Protein AF-A0A6A0AG15-F1 (afdb_monomer_lite)

pLDDT: mean 87.54, std 12.15, range [44.94, 98.06]

Foldseek 3Di:
DVVVVVVVVVVVVVVVVVVVVCVVVVVVVVVVVVVVVVVVVVVVVVVVVVVVVVVVVVVVVVVVVCCCVQFQPVQADPVPRDGDVVSVVVVVVVVVVVVVVVVVVVVVVVVVVVVVVVVVVVVVVVCVVVVVVVVVVVVVVVVVVVVVVVVVVVVVVVVVVVVVVVVVVVVVVVVVVVVVVVVVVVVVVVVVVVVVVVVVVVVVVVVVVVVVVVVVVVVVVVVVVVVVVVVVD

Secondary structure (DSSP, 8-state):
-HHHHHHHHHHHHHHHHHHHHHHHHHHHHHHHHHHHHHHHHHHHHHHHHHHHHHHHHHHHHHHHHHHIIIIIITSB-TTT--B-HHHHHHHHHHHHHHHHHHHHHHHHHHHHHHHHHHHHHHHHHHHHHHHHHHHHHHHHHHHHHHHHHHHHHHHHHHHHHHHHHHHHHHHHHHHHHHHHHHHHHHHHHHHHHHHHHHHHHHHHHHHHHHHHHHHHHHHHHHHHHHHHHHHT-

Structure (mmCIF, N/CA/C/O backbone):
data_AF-A0A6A0AG15-F1
#
_entry.id   AF-A0A6A0AG15-F1
#
loop_
_atom_site.group_PDB
_atom_site.id
_atom_site.type_symbol
_atom_site.label_atom_id
_atom_site.label_alt_id
_atom_site.label_comp_id
_atom_site.label_asym_id
_atom_site.label_entity_id
_atom_site.label_seq_id
_atom_site.pdbx_PDB_ins_code
_atom_site.Cartn_x
_atom_site.Cartn_y
_atom_site.Cartn_z
_atom_site.occupancy
_atom_site.B_iso_or_equiv
_atom_site.auth_seq_id
_atom_site.auth_comp_id
_atom_site.auth_asym_id
_atom_site.auth_atom_id
_atom_site.pdbx_PDB_model_num
ATOM 1 N N . MET A 1 1 ? 22.337 -21.981 -25.473 1.00 52.25 1 MET A N 1
ATOM 2 C CA . MET A 1 1 ? 20.924 -22.054 -25.033 1.00 52.25 1 MET A CA 1
ATOM 3 C C . MET A 1 1 ? 20.724 -22.855 -23.744 1.00 52.25 1 MET A C 1
ATOM 5 O O . MET A 1 1 ? 19.976 -22.384 -22.906 1.00 52.25 1 MET A O 1
ATOM 9 N N . MET A 1 2 ? 21.430 -23.969 -23.501 1.00 49.47 2 MET A N 1
ATOM 10 C CA . MET A 1 2 ? 21.208 -24.801 -22.296 1.00 49.47 2 MET A CA 1
ATOM 11 C C . MET A 1 2 ? 21.599 -24.180 -20.934 1.00 49.47 2 MET A C 1
ATOM 13 O O . MET A 1 2 ? 21.061 -24.584 -19.908 1.00 49.47 2 MET A O 1
ATOM 17 N N . ARG A 1 3 ? 22.501 -23.184 -20.886 1.00 50.06 3 ARG A N 1
ATOM 18 C CA . ARG A 1 3 ? 22.884 -22.521 -19.617 1.00 50.06 3 ARG A CA 1
ATOM 19 C C . ARG A 1 3 ? 21.791 -21.599 -19.056 1.00 50.06 3 ARG A C 1
ATOM 21 O O . ARG A 1 3 ? 21.579 -21.575 -17.853 1.00 50.06 3 ARG A O 1
ATOM 28 N N . SER A 1 4 ? 21.041 -20.924 -19.929 1.00 58.00 4 SER A N 1
ATOM 29 C CA . SER A 1 4 ? 19.966 -20.001 -19.529 1.00 58.00 4 SER A CA 1
ATOM 30 C C . SER A 1 4 ? 18.734 -20.738 -18.986 1.00 58.00 4 SER A C 1
ATOM 32 O O . SER A 1 4 ? 18.106 -20.284 -18.034 1.00 58.00 4 SER A O 1
ATOM 34 N N . THR A 1 5 ? 18.433 -21.926 -19.518 1.00 57.25 5 THR A N 1
ATOM 35 C CA . THR A 1 5 ? 17.363 -22.794 -19.000 1.00 57.25 5 THR A CA 1
ATOM 36 C C . THR A 1 5 ? 17.710 -23.404 -17.638 1.00 57.25 5 THR A C 1
ATOM 38 O O . THR A 1 5 ? 16.821 -23.587 -16.810 1.00 57.25 5 THR A O 1
ATOM 41 N N . ALA A 1 6 ? 18.993 -23.678 -17.372 1.00 59.69 6 ALA A N 1
ATOM 42 C CA . ALA A 1 6 ? 19.455 -24.189 -16.079 1.00 59.69 6 ALA A CA 1
ATOM 43 C C . ALA A 1 6 ? 19.400 -23.118 -14.972 1.00 59.69 6 ALA A C 1
ATOM 45 O O . ALA A 1 6 ? 18.943 -23.404 -13.867 1.00 59.69 6 ALA A O 1
ATOM 46 N N . GLU A 1 7 ? 19.786 -21.874 -15.279 1.00 61.69 7 GLU A N 1
ATOM 47 C CA . GLU A 1 7 ? 19.661 -20.737 -14.352 1.00 61.69 7 GLU A CA 1
ATOM 48 C C . GLU A 1 7 ? 18.194 -20.413 -14.040 1.00 61.69 7 GLU A C 1
ATOM 50 O O . GLU A 1 7 ? 17.834 -20.245 -12.874 1.00 61.69 7 GLU A O 1
ATOM 55 N N . ALA A 1 8 ? 17.318 -20.415 -15.051 1.00 64.56 8 ALA A N 1
ATOM 56 C CA . ALA A 1 8 ? 15.879 -20.239 -14.849 1.00 64.56 8 ALA A CA 1
ATOM 57 C C . ALA A 1 8 ? 15.277 -21.351 -13.965 1.00 64.56 8 ALA A C 1
ATOM 59 O O . ALA A 1 8 ? 14.463 -21.068 -13.082 1.00 64.56 8 ALA A O 1
ATOM 60 N N . GLY A 1 9 ? 15.724 -22.600 -14.146 1.00 67.06 9 GLY A N 1
ATOM 61 C CA . GLY A 1 9 ? 15.343 -23.735 -13.303 1.00 67.06 9 GLY A CA 1
ATOM 62 C C . GLY A 1 9 ? 15.805 -23.586 -11.850 1.00 67.06 9 GLY A C 1
ATOM 63 O O . GLY A 1 9 ? 15.004 -23.766 -10.934 1.00 67.06 9 GLY A O 1
ATOM 64 N N . MET A 1 10 ? 17.059 -23.184 -11.612 1.00 64.12 10 MET A N 1
ATOM 65 C CA . MET A 1 10 ? 17.581 -22.942 -10.258 1.00 64.12 10 MET A CA 1
ATOM 66 C C . MET A 1 10 ? 16.855 -21.796 -9.538 1.00 64.12 10 MET A C 1
ATOM 68 O O . MET A 1 10 ? 16.548 -21.919 -8.351 1.00 64.12 10 MET A O 1
ATOM 72 N N . VAL A 1 11 ? 16.513 -20.712 -10.241 1.00 69.06 11 VAL A N 1
ATOM 73 C CA . VAL A 1 11 ? 15.742 -19.592 -9.668 1.00 69.06 11 VAL A CA 1
ATOM 74 C C . VAL A 1 11 ? 14.309 -20.017 -9.328 1.00 69.06 11 VAL A C 1
ATOM 76 O O . VAL A 1 11 ? 13.789 -19.638 -8.274 1.00 69.06 11 VAL A O 1
ATOM 79 N N . ALA A 1 12 ? 13.671 -20.835 -10.170 1.00 68.88 12 ALA A N 1
ATOM 80 C CA . ALA A 1 12 ? 12.336 -21.371 -9.906 1.00 68.88 12 ALA A CA 1
ATOM 81 C C . ALA A 1 12 ? 12.321 -22.312 -8.688 1.00 68.88 12 ALA A C 1
ATOM 83 O O . ALA A 1 12 ? 11.455 -22.182 -7.820 1.00 68.88 12 ALA A O 1
ATOM 84 N N . VAL A 1 13 ? 13.315 -23.200 -8.572 1.00 71.06 13 VAL A N 1
ATOM 85 C CA . VAL A 1 13 ? 13.476 -24.103 -7.421 1.00 71.06 13 VAL A CA 1
ATOM 86 C C . VAL A 1 13 ? 13.774 -23.316 -6.140 1.00 71.06 13 VAL A C 1
ATOM 88 O O . VAL A 1 13 ? 13.164 -23.585 -5.107 1.00 71.06 13 VAL A O 1
ATOM 91 N N . GLY A 1 14 ? 14.630 -22.291 -6.204 1.00 74.62 14 GLY A N 1
ATOM 92 C CA . GLY A 1 14 ? 14.912 -21.401 -5.072 1.00 74.62 14 GLY A CA 1
ATOM 93 C C . GLY A 1 14 ? 13.679 -20.623 -4.597 1.00 74.62 14 GLY A C 1
ATOM 94 O O . GLY A 1 14 ? 13.417 -20.547 -3.396 1.00 74.62 14 GLY A O 1
ATOM 95 N N . ARG A 1 15 ? 12.859 -20.108 -5.525 1.00 71.75 15 ARG A N 1
ATOM 96 C CA . ARG A 1 15 ? 11.580 -19.448 -5.202 1.00 71.75 15 ARG A CA 1
ATOM 97 C C . ARG A 1 15 ? 10.562 -20.417 -4.598 1.00 71.75 15 ARG A C 1
ATOM 99 O O . ARG A 1 15 ? 9.903 -20.065 -3.621 1.00 71.75 15 ARG A O 1
ATOM 106 N N . ALA A 1 16 ? 10.451 -21.633 -5.133 1.00 71.38 16 ALA A N 1
ATOM 107 C CA . ALA A 1 16 ? 9.566 -22.664 -4.595 1.00 71.38 16 ALA A CA 1
ATOM 108 C C . ALA A 1 16 ? 9.990 -23.096 -3.179 1.00 71.38 16 ALA A C 1
ATOM 110 O O . ALA A 1 16 ? 9.149 -23.164 -2.281 1.00 71.38 16 ALA A O 1
ATOM 111 N N . ALA A 1 17 ? 11.292 -23.297 -2.953 1.00 72.69 17 ALA A N 1
ATOM 112 C CA . ALA A 1 17 ? 11.855 -23.610 -1.642 1.00 72.69 17 ALA A CA 1
ATOM 113 C C . ALA A 1 17 ? 11.637 -22.470 -0.632 1.00 72.69 17 ALA A C 1
ATOM 115 O O . ALA A 1 17 ? 11.241 -22.725 0.503 1.00 72.69 17 ALA A O 1
ATOM 116 N N . TYR A 1 18 ? 11.810 -21.210 -1.044 1.00 69.75 18 TYR A N 1
ATOM 117 C CA . TYR A 1 18 ? 11.527 -20.048 -0.197 1.00 69.75 18 TYR A CA 1
ATOM 118 C C . TYR A 1 18 ? 10.037 -19.950 0.174 1.00 69.75 18 TYR A C 1
ATOM 120 O O . TYR A 1 18 ? 9.702 -19.754 1.342 1.00 69.75 18 TYR A O 1
ATOM 128 N N . CYS A 1 19 ? 9.127 -20.163 -0.781 1.00 67.56 19 CYS A N 1
ATOM 129 C CA . CYS A 1 19 ? 7.684 -20.195 -0.524 1.00 67.56 19 CYS A CA 1
ATOM 130 C C . CYS A 1 19 ? 7.266 -21.341 0.413 1.00 67.56 19 CYS A C 1
ATOM 132 O O . CYS A 1 19 ? 6.435 -21.131 1.297 1.00 67.56 19 CYS A O 1
ATOM 134 N N . LEU A 1 20 ? 7.842 -22.536 0.255 1.00 69.31 20 LEU A N 1
ATOM 135 C CA . LEU A 1 20 ? 7.588 -23.687 1.130 1.00 69.31 20 LEU A CA 1
ATOM 136 C C . LEU A 1 20 ? 8.119 -23.455 2.548 1.00 69.31 20 LEU A C 1
ATOM 138 O O . LEU A 1 20 ? 7.406 -23.726 3.513 1.00 69.31 20 LEU A O 1
ATOM 142 N N . SER A 1 21 ? 9.324 -22.897 2.683 1.00 69.19 21 SER A N 1
ATOM 143 C CA . SER A 1 21 ? 9.905 -22.514 3.975 1.00 69.19 21 SER A CA 1
ATOM 144 C C . SER A 1 21 ? 9.086 -21.424 4.665 1.00 69.19 21 SER A C 1
ATOM 146 O O . SER A 1 21 ? 8.804 -21.527 5.858 1.00 69.19 21 SER A O 1
ATOM 148 N N . ARG A 1 22 ? 8.609 -20.422 3.914 1.00 65.75 22 ARG A N 1
ATOM 149 C CA . ARG A 1 22 ? 7.724 -19.374 4.438 1.00 65.75 22 ARG A CA 1
ATOM 150 C C . ARG A 1 22 ? 6.373 -19.941 4.880 1.00 65.75 22 ARG A C 1
ATOM 152 O O . ARG A 1 22 ? 5.945 -19.624 5.981 1.00 65.75 22 ARG A O 1
ATOM 159 N N . ARG A 1 23 ? 5.743 -20.838 4.107 1.00 62.09 23 ARG A N 1
ATOM 160 C CA . ARG A 1 23 ? 4.505 -21.534 4.524 1.00 62.09 23 ARG A CA 1
ATOM 161 C C . ARG A 1 23 ? 4.715 -22.419 5.756 1.00 62.09 23 ARG A C 1
ATOM 163 O O . ARG A 1 23 ? 3.876 -22.398 6.652 1.00 62.09 23 ARG A O 1
ATOM 170 N N . ARG A 1 24 ? 5.835 -23.151 5.835 1.00 63.91 24 ARG A N 1
ATOM 171 C CA . ARG A 1 24 ? 6.203 -23.948 7.021 1.00 63.91 24 ARG A CA 1
ATOM 172 C C . ARG A 1 24 ? 6.411 -23.089 8.265 1.00 63.91 24 ARG A C 1
ATOM 174 O O . ARG A 1 24 ? 6.063 -23.545 9.343 1.00 63.91 24 ARG A O 1
ATOM 181 N N . ALA A 1 25 ? 6.944 -21.876 8.128 1.00 64.75 25 ALA A N 1
ATOM 182 C CA . ALA A 1 25 ? 7.103 -20.943 9.244 1.00 64.75 25 ALA A CA 1
ATOM 183 C C . ALA A 1 25 ? 5.787 -20.231 9.622 1.00 64.75 25 ALA A C 1
ATOM 185 O O . ALA A 1 25 ? 5.547 -19.948 10.792 1.00 64.75 25 ALA A O 1
ATOM 186 N N . GLN A 1 26 ? 4.908 -19.967 8.652 1.00 69.38 26 GLN A N 1
ATOM 187 C CA . GLN A 1 26 ? 3.688 -19.179 8.852 1.00 69.38 26 GLN A CA 1
ATOM 188 C C . GLN A 1 26 ? 2.605 -19.921 9.654 1.00 69.38 26 GLN A C 1
ATOM 190 O O . GLN A 1 26 ? 1.904 -19.291 10.440 1.00 69.38 26 GLN A O 1
ATOM 195 N N . GLY A 1 27 ? 2.507 -21.250 9.522 1.00 72.56 27 GLY A N 1
ATOM 196 C CA . GLY A 1 27 ? 1.587 -22.075 10.321 1.00 72.56 27 GLY A CA 1
ATOM 197 C C . GLY A 1 27 ? 1.865 -22.012 11.835 1.00 72.56 27 GLY A C 1
ATOM 198 O O . GLY A 1 27 ? 0.985 -21.600 12.589 1.00 72.56 27 GLY A O 1
ATOM 199 N N . PRO A 1 28 ? 3.087 -22.340 12.298 1.00 76.69 28 PRO A N 1
ATOM 200 C CA . PRO A 1 28 ? 3.477 -22.230 13.705 1.00 76.69 28 PRO A CA 1
ATOM 201 C C . PRO A 1 28 ? 3.349 -20.812 14.275 1.00 76.69 28 PRO A C 1
ATOM 203 O O . PRO A 1 28 ? 2.914 -20.658 15.415 1.00 76.69 28 PRO A O 1
ATOM 206 N N . LEU A 1 29 ? 3.672 -19.770 13.493 1.00 71.50 29 LEU A N 1
ATOM 207 C CA . LEU A 1 29 ? 3.460 -18.379 13.917 1.00 71.50 29 LEU A CA 1
ATOM 208 C C . LEU A 1 29 ? 1.974 -18.067 14.142 1.00 71.50 29 LEU A C 1
ATOM 210 O O . LEU A 1 29 ? 1.634 -17.402 15.121 1.00 71.50 29 LEU A O 1
ATOM 214 N N . LEU A 1 30 ? 1.090 -18.554 13.266 1.00 77.12 30 LEU A N 1
ATOM 215 C CA . LEU A 1 30 ? -0.351 -18.349 13.398 1.00 77.12 30 LEU A CA 1
ATOM 216 C C . LEU A 1 30 ? -0.890 -19.033 14.661 1.00 77.12 30 LEU A C 1
ATOM 218 O O . LEU A 1 30 ? -1.587 -18.393 15.445 1.00 77.12 30 LEU A O 1
ATOM 222 N N . VAL A 1 31 ? -0.497 -20.284 14.907 1.00 82.12 31 VAL A N 1
ATOM 223 C CA . VAL A 1 31 ? -0.884 -21.038 16.112 1.00 82.12 31 VAL A CA 1
ATOM 224 C C . VAL A 1 31 ? -0.373 -20.353 17.382 1.00 82.12 31 VAL A C 1
ATOM 226 O O . VAL A 1 31 ? -1.135 -20.155 18.324 1.00 82.12 31 VAL A O 1
ATOM 229 N N . CYS A 1 32 ? 0.887 -19.907 17.390 1.00 78.38 32 CYS A N 1
ATOM 230 C CA . CYS A 1 32 ? 1.463 -19.154 18.505 1.00 78.38 32 CYS A CA 1
ATOM 231 C C . CYS A 1 32 ? 0.696 -17.844 18.768 1.00 78.38 32 CYS A C 1
ATOM 233 O O . CYS A 1 32 ? 0.404 -17.509 19.915 1.00 78.38 32 CYS A O 1
ATOM 235 N N . SER A 1 33 ? 0.289 -17.131 17.712 1.00 79.12 33 SER A N 1
ATOM 236 C CA . SER A 1 33 ? -0.507 -15.905 17.846 1.00 79.12 33 SER A CA 1
ATOM 237 C C . SER A 1 33 ? -1.915 -16.157 18.399 1.00 79.12 33 SER A C 1
ATOM 239 O O . SER A 1 33 ? -2.407 -15.365 19.199 1.00 79.12 33 SER A O 1
ATOM 241 N N . GLN A 1 34 ? -2.555 -17.263 18.011 1.00 84.56 34 GLN A N 1
ATOM 242 C CA . GLN A 1 34 ? -3.880 -17.648 18.502 1.00 84.56 34 GLN A CA 1
ATOM 243 C C . GLN A 1 34 ? -3.824 -18.079 19.969 1.00 84.56 34 GLN A C 1
ATOM 245 O O . GLN A 1 34 ? -4.641 -17.622 20.763 1.00 84.56 34 GLN A O 1
ATOM 250 N N . LEU A 1 35 ? -2.823 -18.883 20.340 1.00 84.69 35 LEU A N 1
ATOM 251 C CA . LEU A 1 35 ? -2.568 -19.275 21.728 1.00 84.69 35 LEU A CA 1
ATOM 252 C C . LEU A 1 35 ? -2.310 -18.061 22.618 1.00 84.69 35 LEU A C 1
ATOM 254 O O . LEU A 1 35 ? -2.844 -17.986 23.719 1.00 84.69 35 LEU A O 1
ATOM 258 N N . LYS A 1 36 ? -1.542 -17.083 22.125 1.00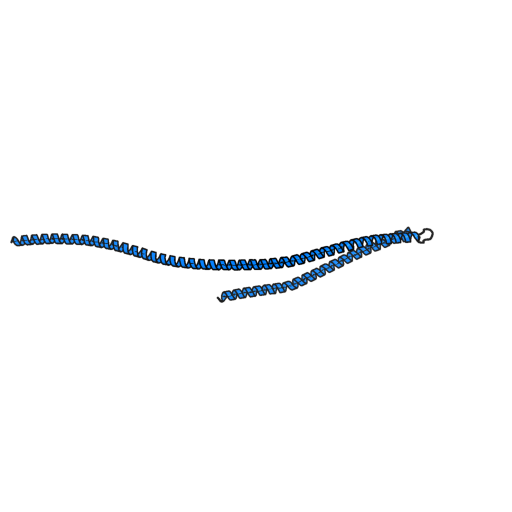 87.38 36 LYS A N 1
ATOM 259 C CA . LYS A 1 36 ? -1.291 -15.842 22.858 1.00 87.38 36 LYS A CA 1
ATOM 260 C C . LYS A 1 36 ? -2.576 -15.043 23.084 1.00 87.38 36 LYS A C 1
ATOM 262 O O . LYS A 1 36 ? -2.834 -14.645 24.208 1.00 87.38 36 LYS A O 1
ATOM 267 N N . LYS A 1 37 ? -3.415 -14.880 22.055 1.00 89.38 37 LYS A N 1
ATOM 268 C CA . LYS A 1 37 ? -4.720 -14.204 22.187 1.00 89.38 37 LYS A CA 1
ATOM 269 C C . LYS A 1 37 ? -5.656 -14.910 23.170 1.00 89.38 37 LYS A C 1
ATOM 271 O O . LYS A 1 37 ? -6.353 -14.235 23.917 1.00 89.38 37 LYS A O 1
ATOM 276 N N . ALA A 1 38 ? -5.685 -16.243 23.153 1.00 91.00 38 ALA A N 1
ATOM 277 C CA . ALA A 1 38 ? -6.476 -17.023 24.100 1.00 91.00 38 ALA A CA 1
ATOM 278 C C . ALA A 1 38 ? -5.964 -16.831 25.536 1.00 91.00 38 ALA A C 1
ATOM 280 O O . ALA A 1 38 ? -6.743 -16.482 26.412 1.00 91.00 38 ALA A O 1
ATOM 281 N N . GLY A 1 39 ? -4.648 -16.941 25.749 1.00 91.94 39 GLY A N 1
ATOM 282 C CA . GLY A 1 39 ? -4.042 -16.709 27.060 1.00 91.94 39 GLY A CA 1
ATOM 283 C C . GLY A 1 39 ? -4.240 -15.281 27.578 1.00 91.94 39 GLY A C 1
ATOM 284 O O . GLY A 1 39 ? -4.550 -15.100 28.749 1.00 91.94 39 GLY A O 1
ATOM 285 N N . ASP A 1 40 ? -4.117 -14.268 26.715 1.00 91.75 40 ASP A N 1
ATOM 286 C CA . ASP A 1 40 ? -4.365 -12.868 27.082 1.00 91.75 40 ASP A CA 1
ATOM 287 C C . ASP A 1 40 ? -5.826 -12.657 27.515 1.00 91.75 40 ASP A C 1
ATOM 289 O O . ASP A 1 40 ? -6.076 -11.952 28.492 1.00 91.75 40 ASP A O 1
ATOM 293 N N . LYS A 1 41 ? -6.781 -13.307 26.833 1.00 93.06 41 LYS A N 1
ATOM 294 C CA . LYS A 1 41 ? -8.200 -13.281 27.206 1.00 93.06 41 LYS A CA 1
ATOM 295 C C . LYS A 1 41 ? -8.440 -13.943 28.562 1.00 93.06 41 LYS A C 1
ATOM 297 O O . LYS A 1 41 ? -9.078 -13.339 29.415 1.00 93.06 41 LYS A O 1
ATOM 302 N N . ASP A 1 42 ? -7.890 -15.134 28.782 1.00 94.12 42 ASP A N 1
ATOM 303 C CA . ASP A 1 42 ? -8.055 -15.853 30.049 1.00 94.12 42 ASP A CA 1
ATOM 304 C C . ASP A 1 42 ? -7.470 -15.053 31.228 1.00 94.12 42 ASP A C 1
ATOM 306 O O . ASP A 1 42 ? -8.055 -14.997 32.309 1.00 94.12 42 ASP A O 1
ATOM 310 N N . ILE A 1 43 ? -6.326 -14.386 31.021 1.00 94.62 43 ILE A N 1
ATOM 311 C CA . ILE A 1 43 ? -5.722 -13.491 32.018 1.00 94.62 43 ILE A CA 1
ATOM 312 C C . ILE A 1 43 ? -6.656 -12.318 32.343 1.00 94.62 43 ILE A C 1
ATOM 314 O O . ILE A 1 43 ? -6.775 -11.945 33.512 1.00 94.62 43 ILE A O 1
ATOM 318 N N . ASP A 1 44 ? -7.284 -11.716 31.335 1.00 94.31 44 ASP A N 1
ATOM 319 C CA . ASP A 1 44 ? -8.198 -10.584 31.511 1.00 94.31 44 ASP A CA 1
ATOM 320 C C . ASP A 1 44 ? -9.495 -10.995 32.228 1.00 94.31 44 ASP A C 1
ATOM 322 O O . ASP A 1 44 ? -9.941 -10.319 33.161 1.00 94.31 44 ASP A O 1
ATOM 326 N N . ASP A 1 45 ? -10.037 -12.164 31.881 1.00 93.62 45 ASP A N 1
ATOM 327 C CA . ASP A 1 45 ? -11.209 -12.750 32.534 1.00 93.62 45 ASP A CA 1
ATOM 328 C C . ASP A 1 45 ? -10.924 -13.022 34.023 1.00 93.62 45 ASP A C 1
ATOM 330 O O . ASP A 1 45 ? -11.707 -12.638 34.896 1.00 93.62 45 ASP A O 1
ATOM 334 N N . ILE A 1 46 ? -9.766 -13.615 34.344 1.00 95.00 46 ILE A N 1
ATOM 335 C CA . ILE A 1 46 ? -9.360 -13.873 35.735 1.00 95.00 46 ILE A CA 1
ATOM 336 C C . ILE A 1 46 ? -9.187 -12.565 36.515 1.00 95.00 46 ILE A C 1
ATOM 338 O O . ILE A 1 46 ? -9.645 -12.477 37.654 1.00 95.00 46 ILE A O 1
ATOM 342 N N . LYS A 1 47 ? -8.560 -11.539 35.927 1.00 95.19 47 LYS A N 1
ATOM 343 C CA . LYS A 1 47 ? -8.406 -10.225 36.578 1.00 95.19 47 LYS A CA 1
ATOM 344 C C . LYS A 1 47 ? -9.757 -9.590 36.885 1.00 95.19 47 LYS A C 1
ATOM 346 O O . LYS A 1 47 ? -9.976 -9.150 38.010 1.00 95.19 47 LYS A O 1
ATOM 351 N N . THR A 1 48 ? -10.669 -9.613 35.918 1.00 95.00 48 THR A N 1
ATOM 352 C CA . THR A 1 48 ? -12.024 -9.077 36.078 1.00 95.00 48 THR A CA 1
ATOM 353 C C . THR A 1 48 ? -12.774 -9.801 37.202 1.00 95.00 48 THR A C 1
ATOM 355 O O . THR A 1 48 ? -13.418 -9.163 38.035 1.00 95.00 48 THR A O 1
ATOM 358 N N . LEU A 1 49 ? -12.645 -11.131 37.283 1.00 95.25 49 LEU A N 1
ATOM 359 C CA . LEU A 1 49 ? -13.229 -11.933 38.362 1.00 95.25 49 LEU A CA 1
ATOM 360 C C . LEU A 1 49 ? -12.621 -11.613 39.732 1.00 95.25 49 LEU A C 1
ATOM 362 O O . LEU A 1 49 ? -13.353 -11.531 40.718 1.00 95.25 49 LEU A O 1
ATOM 366 N N . MET A 1 50 ? -11.301 -11.423 39.815 1.00 94.75 50 MET A N 1
ATOM 367 C CA . MET A 1 50 ? -10.642 -11.029 41.064 1.00 94.75 50 MET A CA 1
ATOM 368 C C . MET A 1 50 ? -11.160 -9.677 41.562 1.00 94.75 50 MET A C 1
ATOM 370 O O . MET A 1 50 ? -11.566 -9.571 42.719 1.00 94.75 50 MET A O 1
ATOM 374 N N . GLU A 1 51 ? -11.223 -8.675 40.683 1.00 94.56 51 GLU A N 1
ATOM 375 C CA . GLU A 1 51 ? -11.761 -7.351 41.013 1.00 94.56 51 GLU A CA 1
ATOM 376 C C . GLU A 1 51 ? -13.226 -7.427 41.472 1.00 94.56 51 GLU A C 1
ATOM 378 O O . GLU A 1 51 ? -13.610 -6.786 42.453 1.00 94.56 51 GLU A O 1
ATOM 383 N N . GLU A 1 52 ? -14.052 -8.246 40.813 1.00 93.69 52 GLU A N 1
ATOM 384 C CA . GLU A 1 52 ? -15.440 -8.470 41.219 1.00 93.69 52 GLU A CA 1
ATOM 385 C C . GLU A 1 52 ? -15.545 -9.082 42.622 1.00 93.69 52 GLU A C 1
ATOM 387 O O . GLU A 1 52 ? -16.348 -8.631 43.448 1.00 93.69 52 GLU A O 1
ATOM 392 N N . VAL A 1 53 ? -14.742 -10.107 42.909 1.00 95.75 53 VAL A N 1
ATOM 393 C CA . VAL A 1 53 ? -14.724 -10.770 44.216 1.00 95.75 53 VAL A CA 1
ATOM 394 C C . VAL A 1 53 ? -14.273 -9.801 45.307 1.00 95.75 53 VAL A C 1
ATOM 396 O O . VAL A 1 53 ? -14.925 -9.726 46.351 1.00 95.75 53 VAL A O 1
ATOM 399 N N . ASP A 1 54 ? -13.229 -9.011 45.061 1.00 95.75 54 ASP A N 1
ATOM 400 C CA . ASP A 1 54 ? -12.745 -8.007 46.010 1.00 95.75 54 ASP A CA 1
ATOM 401 C C . ASP A 1 54 ? -13.809 -6.940 46.304 1.00 95.75 54 ASP A C 1
ATOM 403 O O . ASP A 1 54 ? -14.054 -6.609 47.472 1.00 95.75 54 ASP A O 1
ATOM 407 N N . MET A 1 55 ? -14.519 -6.462 45.274 1.00 93.56 55 MET A N 1
ATOM 408 C CA . MET A 1 55 ? -15.655 -5.551 45.445 1.00 93.56 55 MET A CA 1
ATOM 409 C C . MET A 1 55 ? -16.767 -6.183 46.293 1.00 93.56 55 MET A C 1
ATOM 411 O O . MET A 1 55 ? -17.235 -5.562 47.250 1.00 93.56 55 MET A O 1
ATOM 415 N N . ARG A 1 56 ? -17.154 -7.435 46.015 1.00 94.00 56 ARG A N 1
ATOM 416 C CA . ARG A 1 56 ? -18.188 -8.150 46.790 1.00 94.00 56 ARG A CA 1
ATOM 417 C C . ARG A 1 56 ? -17.787 -8.355 48.249 1.00 94.00 56 ARG A C 1
ATOM 419 O O . ARG A 1 56 ? -18.625 -8.213 49.144 1.00 94.00 56 ARG A O 1
ATOM 426 N N . ILE A 1 57 ? -16.519 -8.671 48.512 1.00 95.44 57 ILE A N 1
ATOM 427 C CA . ILE A 1 57 ? -15.993 -8.806 49.875 1.00 95.44 57 ILE A CA 1
ATOM 428 C C . ILE A 1 57 ? -16.080 -7.461 50.605 1.00 95.44 57 ILE A C 1
ATOM 430 O O . ILE A 1 57 ? -16.528 -7.418 51.754 1.00 95.44 57 ILE A O 1
ATOM 434 N N . ALA A 1 58 ? -15.672 -6.366 49.959 1.00 95.25 58 ALA A N 1
ATOM 435 C CA . ALA A 1 58 ? -15.736 -5.028 50.541 1.00 95.25 58 ALA A CA 1
ATOM 436 C C . ALA A 1 58 ? -17.183 -4.599 50.848 1.00 95.25 58 ALA A C 1
ATOM 438 O O . ALA A 1 58 ? -17.457 -4.131 51.957 1.00 95.25 58 ALA A O 1
ATOM 439 N N . GLU A 1 59 ? -18.116 -4.821 49.918 1.00 91.81 59 GLU A N 1
ATOM 440 C CA . GLU A 1 59 ? -19.545 -4.548 50.114 1.00 91.81 59 GLU A CA 1
ATOM 441 C C . GLU A 1 59 ? -20.128 -5.364 51.273 1.00 91.81 59 GLU A C 1
ATOM 443 O O . GLU A 1 59 ? -20.744 -4.798 52.174 1.00 91.81 59 GLU A O 1
ATOM 448 N N . THR A 1 60 ? -19.856 -6.670 51.320 1.00 93.81 60 THR A N 1
ATOM 449 C CA . THR A 1 60 ? -20.360 -7.558 52.382 1.00 93.81 60 THR A CA 1
ATOM 450 C C . THR A 1 60 ? -19.830 -7.152 53.760 1.00 93.81 60 THR A C 1
ATOM 452 O O . THR A 1 60 ? -20.571 -7.145 54.748 1.00 93.81 60 THR A O 1
ATOM 455 N N . LYS A 1 61 ? -18.547 -6.773 53.849 1.00 95.62 61 LYS A N 1
ATOM 456 C CA . LYS A 1 61 ? -17.944 -6.265 55.091 1.00 95.62 61 LYS A CA 1
ATOM 457 C C . LYS A 1 61 ? -18.609 -4.967 55.543 1.00 95.62 61 LYS A C 1
ATOM 459 O O . LYS A 1 61 ? -18.917 -4.827 56.727 1.00 95.62 61 LYS A O 1
ATOM 464 N N . LYS A 1 62 ? -18.851 -4.042 54.610 1.00 93.94 62 LYS A N 1
ATOM 465 C CA . LYS A 1 62 ? -19.547 -2.781 54.882 1.00 93.94 62 LYS A CA 1
ATOM 466 C C . LYS A 1 62 ? -20.977 -3.029 55.367 1.00 93.94 62 LYS A C 1
ATOM 468 O O . LYS A 1 62 ? -21.347 -2.500 56.411 1.00 93.94 62 LYS A O 1
ATOM 473 N N . ASP A 1 63 ? -21.738 -3.879 54.680 1.00 91.81 63 ASP A N 1
ATOM 474 C CA . ASP A 1 63 ? -23.115 -4.222 55.056 1.00 91.81 63 ASP A CA 1
ATOM 475 C C . ASP A 1 63 ? -23.178 -4.872 56.446 1.00 91.81 63 ASP A C 1
ATOM 477 O O . ASP A 1 63 ? -24.024 -4.512 57.266 1.00 91.81 63 ASP A O 1
ATOM 481 N N . THR A 1 64 ? -22.233 -5.765 56.758 1.00 93.75 64 THR A N 1
ATOM 482 C CA . THR A 1 64 ? -22.127 -6.392 58.086 1.00 93.75 64 THR A CA 1
ATOM 483 C C . THR A 1 64 ? -21.826 -5.361 59.178 1.00 93.75 64 THR A C 1
ATOM 485 O O . THR A 1 64 ? -22.416 -5.403 60.261 1.00 93.75 64 THR A O 1
ATOM 488 N N . TYR A 1 65 ? -20.910 -4.425 58.909 1.00 95.00 65 TYR A N 1
ATOM 489 C CA . TYR A 1 65 ? -20.555 -3.366 59.852 1.00 95.00 65 TYR A CA 1
ATOM 490 C C . TYR A 1 65 ? -21.728 -2.417 60.115 1.00 95.00 65 TYR A C 1
ATOM 492 O O . TYR A 1 65 ? -22.042 -2.135 61.271 1.00 95.00 65 TYR A O 1
ATOM 500 N N . GLU A 1 66 ? -22.398 -1.957 59.058 1.00 92.81 66 GLU A N 1
ATOM 501 C CA . GLU A 1 66 ? -23.565 -1.077 59.155 1.00 92.81 66 GLU A CA 1
ATOM 502 C C . GLU A 1 66 ? -24.713 -1.759 59.900 1.00 92.81 66 GLU A C 1
ATOM 504 O O . GLU A 1 66 ? -25.287 -1.164 60.809 1.00 92.81 66 GLU A O 1
ATOM 509 N N . PHE A 1 67 ? -24.978 -3.038 59.619 1.00 92.75 67 PHE A N 1
ATOM 510 C CA . PHE A 1 67 ? -25.983 -3.807 60.349 1.00 92.75 67 PHE A CA 1
ATOM 511 C C . PHE A 1 67 ? -25.655 -3.919 61.845 1.00 92.75 67 PHE A C 1
ATOM 513 O O . PHE A 1 67 ? -26.510 -3.679 62.700 1.00 92.75 67 PHE A O 1
ATOM 520 N N . LYS A 1 68 ? -24.401 -4.233 62.194 1.00 93.12 68 LYS A N 1
ATOM 521 C CA . LYS A 1 68 ? -23.982 -4.314 63.600 1.00 93.12 68 LYS A CA 1
ATOM 522 C C . LYS A 1 68 ? -24.114 -2.964 64.309 1.00 93.12 68 LYS A C 1
ATOM 524 O O . LYS A 1 68 ? -24.606 -2.911 65.434 1.00 93.12 68 LYS A O 1
ATOM 529 N N . ARG A 1 69 ? -23.688 -1.880 63.661 1.00 92.81 69 ARG A N 1
ATOM 530 C CA . ARG A 1 69 ? -23.751 -0.527 64.223 1.00 92.81 69 ARG A CA 1
ATOM 531 C C . ARG A 1 69 ? -25.196 -0.071 64.424 1.00 92.81 69 ARG A C 1
ATOM 533 O O . ARG A 1 69 ? -25.546 0.359 65.519 1.00 92.81 69 ARG A O 1
ATOM 540 N N . ASP A 1 70 ? -26.028 -0.195 63.397 1.00 89.38 70 ASP A N 1
ATOM 541 C CA . ASP A 1 70 ? -27.331 0.471 63.357 1.00 89.38 70 ASP A CA 1
ATOM 542 C C . ASP A 1 70 ? -28.447 -0.385 63.976 1.00 89.38 70 ASP A C 1
ATOM 544 O O . ASP A 1 70 ? -29.357 0.161 64.601 1.00 89.38 70 ASP A O 1
ATOM 548 N N . ILE A 1 71 ? -28.353 -1.719 63.878 1.00 91.31 71 ILE A N 1
ATOM 549 C CA . ILE A 1 71 ? -29.366 -2.650 64.400 1.00 91.31 71 ILE A CA 1
ATOM 550 C C . ILE A 1 71 ? -28.944 -3.289 65.718 1.00 91.31 71 ILE A C 1
ATOM 552 O O . ILE A 1 71 ? -29.674 -3.181 66.701 1.00 91.31 71 ILE A O 1
ATOM 556 N N . ILE A 1 72 ? -27.777 -3.936 65.762 1.00 86.69 72 ILE A N 1
ATOM 557 C CA . ILE A 1 72 ? -27.367 -4.682 66.964 1.00 86.69 72 ILE A CA 1
ATOM 558 C C . ILE A 1 72 ? -27.089 -3.720 68.125 1.00 86.69 72 ILE A C 1
ATOM 560 O O . ILE A 1 72 ? -27.525 -3.981 69.237 1.00 86.69 72 ILE A O 1
ATOM 564 N N . ILE A 1 73 ? -26.404 -2.603 67.865 1.00 87.12 73 ILE A N 1
ATOM 565 C CA . ILE A 1 73 ? -26.031 -1.627 68.903 1.00 87.12 73 ILE A CA 1
ATOM 566 C C . ILE A 1 73 ? -27.020 -0.448 68.940 1.00 87.12 73 ILE A C 1
ATOM 568 O O . ILE A 1 73 ? -27.460 -0.031 70.007 1.00 87.12 73 ILE A O 1
ATOM 572 N N . GLY A 1 74 ? -27.390 0.107 67.781 1.00 85.25 74 GLY A N 1
ATOM 573 C CA . GLY A 1 74 ? -28.188 1.338 67.691 1.00 85.25 74 GLY A CA 1
ATOM 574 C C . GLY A 1 74 ? -29.704 1.175 67.878 1.00 85.25 74 GLY A C 1
ATOM 575 O O . GLY A 1 74 ? -30.405 2.162 68.150 1.00 85.25 74 GLY A O 1
ATOM 576 N N . ALA A 1 75 ? -30.239 -0.042 67.736 1.00 86.56 75 ALA A N 1
ATOM 577 C CA . ALA A 1 75 ? -31.678 -0.301 67.786 1.00 86.56 75 ALA A CA 1
ATOM 578 C C . ALA A 1 75 ? -32.147 -1.102 69.006 1.00 86.56 75 ALA A C 1
ATOM 580 O O . ALA A 1 75 ? -33.350 -1.338 69.136 1.00 86.56 75 ALA A O 1
ATOM 581 N N . GLU A 1 76 ? -31.247 -1.466 69.915 1.00 87.06 76 GLU A N 1
ATOM 582 C CA . GLU A 1 76 ? -31.588 -2.144 71.162 1.00 87.06 76 GLU A CA 1
ATOM 583 C C . GLU A 1 76 ? -32.285 -1.190 72.145 1.00 87.06 76 GLU A C 1
ATOM 585 O O . GLU A 1 76 ? -31.886 -0.041 72.350 1.00 87.06 76 GLU A O 1
ATOM 590 N N . ASN A 1 77 ? -33.370 -1.655 72.760 1.00 83.75 77 ASN A N 1
ATOM 591 C CA . ASN A 1 77 ? -34.025 -0.929 73.834 1.00 83.75 77 ASN A CA 1
ATOM 592 C C . ASN A 1 77 ? -33.284 -1.191 75.152 1.00 83.75 77 ASN A C 1
ATOM 594 O O . ASN A 1 77 ? -33.341 -2.297 75.685 1.00 83.75 77 ASN A O 1
ATOM 598 N N . VAL A 1 78 ? -32.665 -0.146 75.705 1.00 80.38 78 VAL A N 1
ATOM 599 C CA . VAL A 1 78 ? -31.818 -0.187 76.915 1.00 80.38 78 VAL A CA 1
ATOM 600 C C . VAL A 1 78 ? -32.488 -0.878 78.113 1.00 80.38 78 VAL A C 1
ATOM 602 O O . VAL A 1 78 ? -31.806 -1.446 78.958 1.00 80.38 78 VAL A O 1
ATOM 605 N N . ARG A 1 79 ? -33.826 -0.862 78.199 1.00 80.44 79 ARG A N 1
ATOM 606 C CA . ARG A 1 79 ? -34.566 -1.463 79.319 1.00 80.44 79 ARG A CA 1
ATOM 607 C C . ARG A 1 79 ? -34.936 -2.933 79.104 1.00 80.44 79 ARG A C 1
ATOM 609 O O . ARG A 1 79 ? -35.149 -3.642 80.081 1.00 80.44 79 ARG A O 1
ATOM 616 N N . THR A 1 80 ? -35.087 -3.386 77.860 1.00 81.94 80 THR A N 1
ATOM 617 C CA . THR A 1 80 ? -35.582 -4.744 77.548 1.00 81.94 80 THR A CA 1
ATOM 618 C C . THR A 1 80 ? -34.568 -5.620 76.824 1.00 81.94 80 THR A C 1
ATOM 620 O O . THR A 1 80 ? -34.820 -6.814 76.684 1.00 81.94 80 THR A O 1
ATOM 623 N N . GLY A 1 81 ? -33.461 -5.047 76.344 1.00 80.81 81 GLY A N 1
ATOM 624 C CA . GLY A 1 81 ? -32.448 -5.736 75.541 1.00 80.81 81 GLY A CA 1
ATOM 625 C C . GLY A 1 81 ? -32.966 -6.246 74.190 1.00 80.81 81 GLY A C 1
ATOM 626 O O . GLY A 1 81 ? -32.338 -7.062 73.523 1.00 80.81 81 GLY A O 1
ATOM 627 N N . LYS A 1 82 ? -34.174 -5.827 73.790 1.00 87.50 82 LYS A N 1
ATOM 628 C CA . LYS A 1 82 ? -34.817 -6.251 72.543 1.00 87.50 82 LYS A CA 1
ATOM 629 C C . LYS A 1 82 ? -34.653 -5.172 71.485 1.00 87.50 82 LYS A C 1
ATOM 631 O O . LYS A 1 82 ? -34.768 -3.981 71.778 1.00 87.50 82 LYS A O 1
ATOM 636 N N . ILE A 1 83 ? -34.444 -5.599 70.244 1.00 85.00 83 ILE A N 1
ATOM 637 C CA . ILE A 1 83 ? -34.371 -4.707 69.086 1.00 85.00 83 ILE A CA 1
ATOM 638 C C . ILE A 1 83 ? -35.750 -4.089 68.836 1.00 85.00 83 ILE A C 1
ATOM 640 O O . ILE A 1 83 ? -36.768 -4.783 68.796 1.00 85.00 83 ILE A O 1
ATOM 644 N N . VAL A 1 84 ? -35.784 -2.772 68.646 1.00 90.88 84 VAL A N 1
ATOM 645 C CA . VAL A 1 84 ? -36.998 -2.038 68.286 1.00 90.88 84 VAL A CA 1
ATOM 646 C C . VAL A 1 84 ? -37.363 -2.345 66.831 1.00 90.88 84 VAL A C 1
ATOM 648 O O . VAL A 1 84 ? -36.639 -1.968 65.910 1.00 90.88 84 VAL A O 1
ATOM 651 N N . ALA A 1 85 ? -38.512 -2.993 66.623 1.00 88.50 85 ALA A N 1
ATOM 652 C CA . ALA A 1 85 ? -38.968 -3.441 65.304 1.00 88.50 85 ALA A CA 1
ATOM 653 C C . ALA A 1 85 ? -39.036 -2.308 64.263 1.00 88.50 85 ALA A C 1
ATOM 655 O O . ALA A 1 85 ? -38.613 -2.492 63.127 1.00 88.50 85 ALA A O 1
ATOM 656 N N . GLU A 1 86 ? -39.485 -1.113 64.656 1.00 89.69 86 GLU A N 1
ATOM 657 C CA . GLU A 1 86 ? -39.584 0.040 63.751 1.00 89.69 86 GLU A CA 1
ATOM 658 C C . GLU A 1 86 ? -38.218 0.470 63.185 1.00 89.69 86 GLU A C 1
ATOM 660 O O . GLU A 1 86 ? -38.111 0.826 62.013 1.00 89.69 86 GLU A O 1
ATOM 665 N N . LYS A 1 87 ? -37.149 0.392 63.990 1.00 89.81 87 LYS A N 1
ATOM 666 C CA . LYS A 1 87 ? -35.787 0.707 63.532 1.00 89.81 87 LYS A CA 1
ATOM 667 C C . LYS A 1 87 ? -35.263 -0.345 62.552 1.00 89.81 87 LYS A C 1
ATOM 669 O O . LYS A 1 87 ? -34.617 0.015 61.573 1.00 89.81 87 LYS A O 1
ATOM 674 N N . MET A 1 88 ? -35.582 -1.620 62.785 1.00 89.69 88 MET A N 1
ATOM 675 C CA . MET A 1 88 ? -35.249 -2.707 61.859 1.00 89.69 88 MET A CA 1
ATOM 676 C C . MET A 1 88 ? -35.957 -2.532 60.510 1.00 89.69 88 MET A C 1
ATOM 678 O O . MET A 1 88 ? -35.322 -2.649 59.467 1.00 89.69 88 MET A O 1
ATOM 682 N N . ILE A 1 89 ? -37.249 -2.195 60.523 1.00 92.50 89 ILE A N 1
ATOM 683 C CA . ILE A 1 89 ? -38.024 -1.948 59.299 1.00 92.50 89 ILE A CA 1
ATOM 684 C C . ILE A 1 89 ? -37.422 -0.778 58.513 1.00 92.50 89 ILE A C 1
ATOM 686 O O . ILE A 1 89 ? -37.104 -0.947 57.339 1.00 92.50 89 ILE A O 1
ATOM 690 N N . LYS A 1 90 ? -37.156 0.361 59.168 1.00 92.81 90 LYS A N 1
ATOM 691 C CA . LYS A 1 90 ? -36.540 1.531 58.516 1.00 92.81 90 LYS A CA 1
ATOM 692 C C . LYS A 1 90 ? -35.174 1.217 57.899 1.00 92.81 90 LYS A C 1
ATOM 694 O O . LYS A 1 90 ? -34.889 1.663 56.792 1.00 92.81 90 LYS A O 1
ATOM 699 N N . PHE A 1 91 ? -34.335 0.436 58.582 1.00 92.62 91 PHE A N 1
ATOM 700 C CA . PHE A 1 91 ? -33.043 0.006 58.036 1.00 92.62 91 PHE A CA 1
ATOM 701 C C . PHE A 1 91 ? -33.210 -0.856 56.780 1.00 92.62 91 PHE A C 1
ATOM 703 O O . PHE A 1 91 ? -32.511 -0.644 55.790 1.00 92.62 91 PHE A O 1
ATOM 710 N N . MET A 1 92 ? -34.147 -1.807 56.799 1.00 92.88 92 MET A N 1
ATOM 711 C CA . MET A 1 92 ? -34.423 -2.660 55.642 1.00 92.88 92 MET A CA 1
ATOM 712 C C . MET A 1 92 ? -34.986 -1.859 54.463 1.00 92.88 92 MET A C 1
ATOM 714 O O . MET A 1 92 ? -34.547 -2.063 53.335 1.00 92.88 92 MET A O 1
ATOM 718 N N . GLU A 1 93 ? -35.901 -0.919 54.708 1.00 94.56 93 GLU A N 1
ATOM 719 C CA . GLU A 1 93 ? -36.445 -0.022 53.678 1.00 94.56 93 GLU A CA 1
ATOM 720 C C . GLU A 1 93 ? -35.356 0.844 53.033 1.00 94.56 93 GLU A C 1
ATOM 722 O O . GLU A 1 93 ? -35.309 0.977 51.810 1.00 94.56 93 GLU A O 1
ATOM 727 N N . GLU A 1 94 ? -34.446 1.395 53.837 1.00 93.81 94 GLU A N 1
ATOM 728 C CA . GLU A 1 94 ? -33.311 2.174 53.340 1.00 93.81 94 GLU A CA 1
ATOM 729 C C . GLU A 1 94 ? -32.353 1.305 52.509 1.00 93.81 94 GLU A C 1
ATOM 731 O O . GLU A 1 94 ? -31.921 1.707 51.427 1.00 93.81 94 GLU A O 1
ATOM 736 N N . LYS A 1 95 ? -32.077 0.069 52.946 1.00 92.81 95 LYS A N 1
ATOM 737 C CA . LYS A 1 95 ? -31.261 -0.881 52.174 1.00 92.81 95 LYS A CA 1
ATOM 738 C C . LYS A 1 95 ? -31.908 -1.268 50.847 1.00 92.81 95 LYS A C 1
ATOM 740 O O . LYS A 1 95 ? -31.208 -1.314 49.835 1.00 92.81 95 LYS A O 1
ATOM 745 N N . LEU A 1 96 ? -33.219 -1.501 50.827 1.00 94.25 96 LEU A N 1
ATOM 746 C CA . LEU A 1 96 ? -33.961 -1.766 49.593 1.00 94.25 96 LEU A CA 1
ATOM 747 C C . LEU A 1 96 ? -33.877 -0.572 48.635 1.00 94.25 96 LEU A C 1
ATOM 749 O O . LEU A 1 96 ? -33.475 -0.744 47.487 1.00 94.25 96 LEU A O 1
ATOM 753 N N . ARG A 1 97 ? -34.104 0.650 49.131 1.00 96.06 97 ARG A N 1
ATOM 754 C CA . ARG A 1 97 ? -33.996 1.886 48.337 1.00 96.06 97 ARG A CA 1
ATOM 755 C C . ARG A 1 97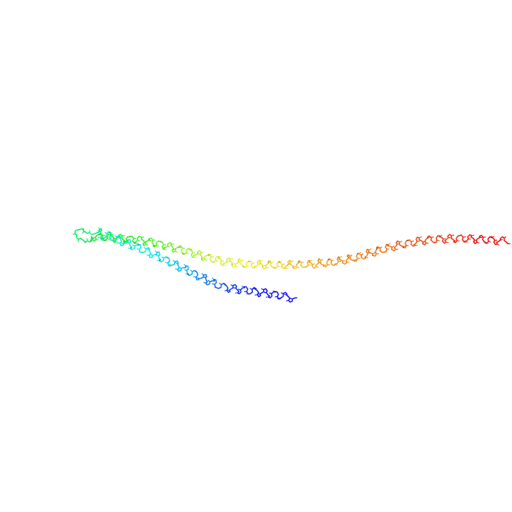 ? -32.597 2.087 47.737 1.00 96.06 97 ARG A C 1
ATOM 757 O O . ARG A 1 97 ? -32.459 2.498 46.580 1.00 96.06 97 ARG A O 1
ATOM 764 N N . GLN A 1 98 ? -31.545 1.788 48.501 1.00 93.31 98 GLN A N 1
ATOM 765 C CA . GLN A 1 98 ? -30.166 1.839 48.008 1.00 93.31 98 GLN A CA 1
ATOM 766 C C . GLN A 1 98 ? -29.926 0.812 46.895 1.00 93.31 98 GLN A C 1
ATOM 768 O O . GLN A 1 98 ? -29.329 1.154 45.871 1.00 93.31 98 GLN A O 1
ATOM 773 N N . LYS A 1 99 ? -30.414 -0.427 47.053 1.00 92.94 99 LYS A N 1
ATOM 774 C CA . LYS A 1 99 ? -30.314 -1.462 46.012 1.00 92.94 99 LYS A CA 1
ATOM 7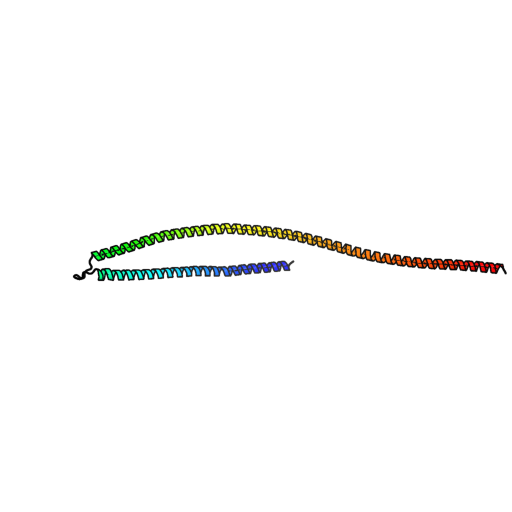75 C C . LYS A 1 99 ? -31.098 -1.073 44.754 1.00 92.94 99 LYS A C 1
ATOM 777 O O . LYS A 1 99 ? -30.534 -1.186 43.668 1.00 92.94 99 LYS A O 1
ATOM 782 N N . ASP A 1 100 ? -32.306 -0.523 44.878 1.00 96.12 100 ASP A N 1
ATOM 783 C CA . ASP A 1 100 ? -33.103 -0.039 43.738 1.00 96.12 100 ASP A CA 1
ATOM 784 C C . ASP A 1 100 ? -32.367 1.046 42.939 1.00 96.12 100 ASP A C 1
ATOM 786 O O . ASP A 1 100 ? -32.306 1.003 41.709 1.00 96.12 100 ASP A O 1
ATOM 790 N N . THR A 1 101 ? -31.714 1.981 43.635 1.00 95.75 101 THR A N 1
ATOM 791 C CA . THR A 1 101 ? -30.898 3.028 42.996 1.00 95.75 101 THR A CA 1
ATOM 792 C C . THR A 1 101 ? -29.734 2.433 42.194 1.00 95.75 101 THR A C 1
ATOM 794 O O . THR A 1 101 ? -29.414 2.898 41.095 1.00 95.75 101 THR A O 1
ATOM 797 N N . VAL A 1 102 ? -29.087 1.390 42.723 1.00 92.88 102 VAL A N 1
ATOM 798 C CA . VAL A 1 102 ? -28.002 0.684 42.025 1.00 92.88 102 VAL A CA 1
ATOM 799 C C . VAL A 1 102 ? -28.533 -0.089 40.819 1.00 92.88 102 VAL A C 1
ATOM 801 O O . VAL A 1 102 ? -27.913 -0.027 39.756 1.00 92.88 102 VAL A O 1
ATOM 804 N N . ILE A 1 103 ? -29.678 -0.765 40.949 1.00 96.06 103 ILE A N 1
ATOM 805 C CA . ILE A 1 103 ? -30.328 -1.496 39.853 1.00 96.06 103 ILE A CA 1
ATOM 806 C C . ILE A 1 103 ? -30.606 -0.555 38.680 1.00 96.06 103 ILE A C 1
ATOM 808 O O . ILE A 1 103 ? -30.206 -0.854 37.553 1.00 96.06 103 ILE A O 1
ATOM 812 N N . GLU A 1 104 ? -31.212 0.604 38.937 1.00 95.94 104 GLU A N 1
ATOM 813 C CA . GLU A 1 104 ? -31.542 1.558 37.875 1.00 95.94 104 GLU A CA 1
ATOM 814 C C . GLU A 1 104 ? -30.276 2.104 37.197 1.00 95.94 104 GLU A C 1
ATOM 816 O O . GLU A 1 104 ? -30.164 2.136 35.968 1.00 95.94 104 GLU A O 1
ATOM 821 N N . LYS A 1 105 ? -29.244 2.423 37.988 1.00 96.12 105 LYS A N 1
ATOM 822 C CA . LYS A 1 105 ? -27.941 2.852 37.459 1.00 96.12 105 LYS A CA 1
ATOM 823 C C . LYS A 1 105 ? -27.299 1.784 36.568 1.00 96.12 105 LYS A C 1
ATOM 825 O O . LYS A 1 105 ? -26.758 2.113 35.509 1.00 96.12 105 LYS A O 1
ATOM 830 N N . LEU A 1 106 ? -27.323 0.518 36.988 1.00 94.69 106 LEU A N 1
ATOM 831 C CA . LEU A 1 106 ? -26.773 -0.596 36.212 1.00 94.69 106 LEU A CA 1
ATOM 832 C C . LEU A 1 106 ? -27.580 -0.848 34.937 1.00 94.69 106 LEU A C 1
ATOM 834 O O . LEU A 1 106 ? -26.987 -1.088 33.885 1.00 94.69 106 LEU A O 1
ATOM 838 N N . ARG A 1 107 ? -28.908 -0.723 34.992 1.00 96.94 107 ARG A N 1
ATOM 839 C CA . ARG A 1 107 ? -29.796 -0.859 33.832 1.00 96.94 107 ARG A CA 1
ATOM 840 C C . ARG A 1 107 ? -29.505 0.190 32.757 1.00 96.94 107 ARG A C 1
ATOM 842 O O . ARG A 1 107 ? -29.366 -0.162 31.581 1.00 96.94 107 ARG A O 1
ATOM 849 N N . LEU A 1 108 ? -29.353 1.455 33.154 1.00 95.62 108 LEU A N 1
ATOM 850 C CA . LEU A 1 108 ? -28.983 2.541 32.241 1.00 95.62 108 LEU A CA 1
ATOM 851 C C . LEU A 1 108 ? -27.609 2.290 31.609 1.00 95.62 108 LEU A C 1
ATOM 853 O O . LEU A 1 108 ? -27.470 2.357 30.388 1.00 95.62 108 LEU A O 1
ATOM 857 N N . LYS A 1 109 ? -26.608 1.913 32.416 1.00 96.62 109 LYS A N 1
ATOM 858 C CA . LYS A 1 109 ? -25.272 1.556 31.909 1.00 96.62 109 LYS A CA 1
ATOM 859 C C . LYS A 1 109 ? -25.319 0.393 30.918 1.00 96.62 109 LYS A C 1
ATOM 861 O O . LYS A 1 109 ? -24.697 0.481 29.865 1.00 96.62 109 LYS A O 1
ATOM 866 N N . ASN A 1 110 ? -26.065 -0.668 31.225 1.00 96.38 110 ASN A N 1
ATOM 867 C CA . ASN A 1 110 ? -26.193 -1.835 30.355 1.00 96.38 110 ASN A CA 1
ATOM 868 C C . ASN A 1 110 ? -26.796 -1.457 28.994 1.00 96.38 110 ASN A C 1
ATOM 870 O O . ASN A 1 110 ? -26.290 -1.880 27.958 1.00 96.38 110 ASN A O 1
ATOM 874 N N . THR A 1 111 ? -27.826 -0.609 28.995 1.00 97.25 111 THR A N 1
ATOM 875 C CA . THR A 1 111 ? -28.467 -0.111 27.769 1.00 97.25 111 THR A CA 1
ATOM 876 C C . THR A 1 111 ? -27.492 0.714 26.924 1.00 97.25 111 THR A C 1
ATOM 878 O O . THR A 1 111 ? -27.364 0.477 25.724 1.00 97.25 111 THR A O 1
ATOM 881 N N . THR A 1 112 ? -26.744 1.630 27.548 1.00 96.38 112 THR A N 1
ATOM 882 C CA . THR A 1 112 ? -25.733 2.451 26.863 1.00 96.38 112 THR A CA 1
ATOM 883 C C . THR A 1 112 ? -24.604 1.607 26.277 1.00 96.38 112 THR A C 1
AT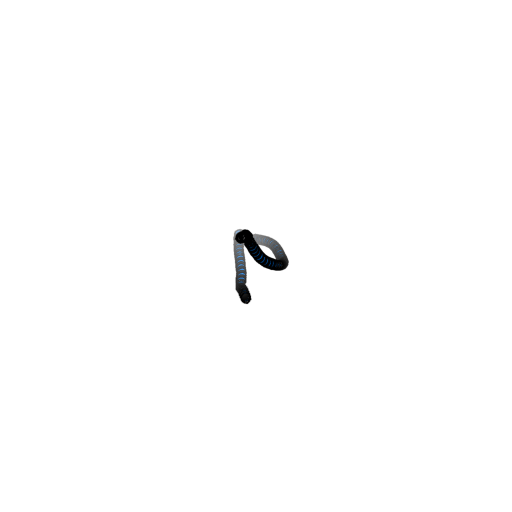OM 885 O O . THR A 1 112 ? -24.239 1.800 25.120 1.00 96.38 112 THR A O 1
ATOM 888 N N . ILE A 1 113 ? -24.067 0.652 27.044 1.00 96.56 113 ILE A N 1
ATOM 889 C CA . ILE A 1 113 ? -22.983 -0.226 26.583 1.00 96.56 113 ILE A CA 1
ATOM 890 C C . ILE A 1 113 ? -23.461 -1.092 25.414 1.00 96.56 113 ILE A C 1
ATOM 892 O O . ILE A 1 113 ? -22.758 -1.191 24.415 1.00 96.56 113 ILE A O 1
ATOM 896 N N . LYS A 1 114 ? -24.679 -1.646 25.470 1.00 97.12 114 LYS A N 1
ATOM 897 C CA . LYS A 1 114 ? -25.268 -2.388 24.341 1.00 97.12 114 LYS A CA 1
ATOM 898 C C . LYS A 1 114 ? -25.385 -1.535 23.079 1.00 97.12 114 LYS A C 1
ATOM 900 O O . LYS A 1 114 ? -25.026 -1.990 22.000 1.00 97.12 114 LYS A O 1
ATOM 905 N N . ALA A 1 115 ? -25.841 -0.288 23.208 1.00 96.81 115 ALA A N 1
ATOM 906 C CA . ALA A 1 115 ? -25.913 0.629 22.073 1.00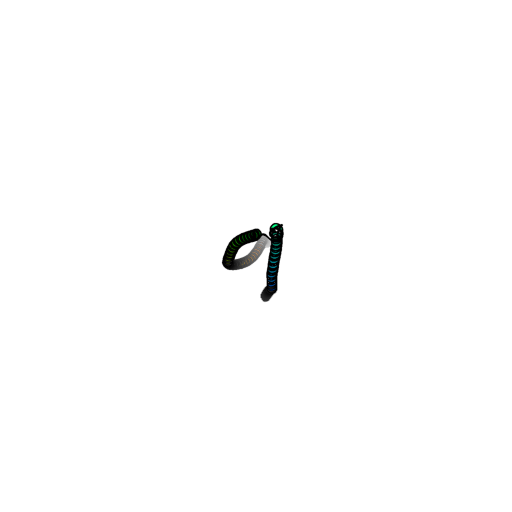 96.81 115 ALA A CA 1
ATOM 907 C C . ALA A 1 115 ? -24.520 0.944 21.494 1.00 96.81 115 ALA A C 1
ATOM 909 O O . ALA A 1 115 ? -24.361 1.019 20.276 1.00 96.81 115 ALA A O 1
ATOM 910 N N . GLN A 1 116 ? -23.506 1.097 22.352 1.00 96.75 116 GLN A N 1
ATOM 911 C CA . GLN A 1 116 ? -22.119 1.292 21.924 1.00 96.75 116 GLN A CA 1
ATOM 912 C C . GLN A 1 116 ? -21.560 0.059 21.210 1.00 96.75 116 GLN A C 1
ATOM 914 O O . GLN A 1 116 ? -20.965 0.223 20.151 1.00 96.75 116 GLN A O 1
ATOM 919 N N . ILE A 1 117 ? -21.788 -1.149 21.737 1.00 96.12 117 ILE A N 1
ATOM 920 C CA . ILE A 1 117 ? -21.382 -2.410 21.097 1.00 96.12 117 ILE A CA 1
ATOM 921 C C . ILE A 1 117 ? -21.987 -2.496 19.697 1.00 96.12 117 ILE A C 1
ATOM 923 O O . ILE A 1 117 ? -21.235 -2.566 18.732 1.00 96.12 117 ILE A O 1
ATOM 927 N N . ASN A 1 118 ? -23.308 -2.342 19.567 1.00 96.69 118 ASN A N 1
ATOM 928 C CA . ASN A 1 118 ? -23.982 -2.394 18.267 1.00 96.69 118 ASN A CA 1
ATOM 929 C C . ASN A 1 118 ? -23.421 -1.356 17.280 1.00 96.69 118 ASN A C 1
ATOM 931 O O . ASN A 1 118 ? -23.234 -1.646 16.101 1.00 96.69 118 ASN A O 1
ATOM 935 N N . LYS A 1 119 ? -23.130 -0.134 17.750 1.00 96.31 119 LYS A N 1
ATOM 936 C CA . LYS A 1 119 ? -22.522 0.910 16.914 1.00 96.31 119 LYS A CA 1
ATOM 937 C C . LYS A 1 119 ? -21.119 0.516 16.448 1.00 96.31 119 LYS A C 1
ATOM 939 O O . LYS A 1 119 ? -20.783 0.739 15.288 1.00 96.31 119 LYS A O 1
ATOM 944 N N . MET A 1 120 ? -20.296 -0.031 17.340 1.00 94.81 120 MET A N 1
ATOM 945 C CA . MET A 1 120 ? -18.933 -0.454 17.012 1.00 94.81 120 MET A CA 1
ATOM 946 C C . MET A 1 120 ? -18.937 -1.662 16.071 1.00 94.81 120 MET A C 1
ATOM 948 O O . MET A 1 120 ? -18.159 -1.681 15.124 1.00 94.81 120 MET A O 1
ATOM 952 N N . GLU A 1 121 ? -19.845 -2.617 16.269 1.00 94.31 121 GLU A N 1
ATOM 953 C CA . GLU A 1 121 ? -20.049 -3.759 15.371 1.00 94.31 121 GLU A CA 1
ATOM 954 C C . GLU A 1 121 ? -20.477 -3.306 13.971 1.00 94.31 121 GLU A C 1
ATOM 956 O O . GLU A 1 121 ? -19.891 -3.741 12.984 1.00 94.31 121 GLU A O 1
ATOM 961 N N . GLN A 1 122 ? -21.420 -2.364 13.862 1.00 93.88 122 GLN A N 1
ATOM 962 C CA . GLN A 1 122 ? -21.811 -1.783 12.572 1.00 93.88 122 GLN A CA 1
ATOM 963 C C . GLN A 1 122 ? -20.649 -1.058 11.883 1.00 93.88 122 GLN A C 1
ATOM 965 O O . GLN A 1 122 ? -20.467 -1.184 10.675 1.00 93.88 122 GLN A O 1
ATOM 970 N N . GLN A 1 123 ? -19.844 -0.306 12.639 1.00 92.12 123 GLN A N 1
ATOM 971 C CA . GLN A 1 123 ? -18.649 0.343 12.096 1.00 92.12 123 GLN A CA 1
ATOM 972 C C . GLN A 1 123 ? -17.602 -0.670 11.631 1.00 92.12 123 GLN A C 1
ATOM 974 O O . GLN A 1 123 ? -16.924 -0.416 10.638 1.00 92.12 123 GLN A O 1
ATOM 979 N N . LEU A 1 124 ? -17.454 -1.787 12.343 1.00 89.94 124 LEU A N 1
ATOM 980 C CA . LEU A 1 124 ? -16.536 -2.856 11.975 1.00 89.94 124 LEU A CA 1
ATOM 981 C C . LEU A 1 124 ? -17.001 -3.542 10.687 1.00 89.94 124 LEU A C 1
ATOM 983 O O . LEU A 1 124 ? -16.230 -3.579 9.736 1.00 89.94 124 LEU A O 1
ATOM 987 N N . ALA A 1 125 ? -18.274 -3.936 10.612 1.00 89.44 125 ALA A N 1
ATOM 988 C CA . ALA A 1 125 ? -18.869 -4.527 9.414 1.00 89.44 125 ALA A CA 1
ATOM 989 C C . ALA A 1 125 ? -18.740 -3.604 8.191 1.00 89.44 125 ALA A C 1
ATOM 991 O O . ALA A 1 125 ? -18.327 -4.035 7.119 1.00 89.44 125 ALA A O 1
ATOM 992 N N . HIS A 1 126 ? -19.009 -2.304 8.361 1.00 85.81 126 HIS A N 1
ATOM 993 C CA . HIS A 1 126 ? -18.853 -1.332 7.279 1.00 85.81 126 HIS A CA 1
ATOM 994 C C . HIS A 1 126 ? -17.392 -1.175 6.832 1.00 85.81 126 HIS A C 1
ATOM 996 O O . HIS A 1 126 ? -17.116 -1.054 5.641 1.00 85.81 126 HIS A O 1
ATOM 1002 N N . LYS A 1 127 ? -16.437 -1.189 7.772 1.00 84.06 127 LYS A N 1
ATOM 1003 C CA . LYS A 1 127 ? -15.004 -1.143 7.447 1.00 84.06 127 LYS A CA 1
ATOM 1004 C C . LYS A 1 127 ? -14.519 -2.413 6.756 1.00 84.06 127 LYS A C 1
ATOM 1006 O O . LYS A 1 127 ? -13.654 -2.309 5.894 1.00 84.06 127 LYS A O 1
ATOM 1011 N N . GLU A 1 128 ? -15.037 -3.576 7.132 1.00 82.62 128 GLU A N 1
ATOM 1012 C CA . GLU A 1 128 ? -14.722 -4.851 6.482 1.00 82.62 128 GLU A CA 1
ATOM 1013 C C . GLU A 1 128 ? -15.236 -4.864 5.038 1.00 82.62 128 GLU A C 1
ATOM 1015 O O . GLU A 1 128 ? -14.455 -5.113 4.124 1.00 82.62 128 GLU A O 1
ATOM 1020 N N . GLU A 1 129 ? -16.490 -4.466 4.810 1.00 77.31 129 GLU A N 1
ATOM 1021 C CA . GLU A 1 129 ? -17.076 -4.376 3.466 1.00 77.31 129 GLU A CA 1
ATOM 1022 C C . GLU A 1 129 ? -16.350 -3.343 2.583 1.00 77.31 129 GLU A C 1
ATOM 1024 O O . GLU A 1 129 ? -15.990 -3.633 1.439 1.00 77.31 129 GLU A O 1
ATOM 1029 N N . MET A 1 130 ? -16.052 -2.152 3.121 1.00 70.38 130 MET A N 1
ATOM 1030 C CA . MET A 1 130 ? -15.250 -1.149 2.409 1.00 70.38 130 MET A CA 1
ATOM 1031 C C . MET A 1 130 ? -13.822 -1.635 2.128 1.00 70.38 130 MET A C 1
ATOM 1033 O O . MET A 1 130 ? -13.269 -1.318 1.075 1.00 70.38 130 MET A O 1
ATOM 1037 N N . GLY A 1 131 ? -13.216 -2.376 3.057 1.00 68.06 131 GLY A N 1
ATOM 1038 C CA . GLY A 1 131 ? -11.864 -2.911 2.917 1.00 68.06 131 GLY A CA 1
ATOM 1039 C C . GLY A 1 131 ? -11.770 -3.985 1.834 1.00 68.06 131 GLY A C 1
ATOM 1040 O O . GLY A 1 131 ? -10.857 -3.943 1.013 1.00 68.06 131 GLY A O 1
ATOM 1041 N N . GLU A 1 132 ? -12.717 -4.921 1.780 1.00 63.59 132 GLU A N 1
ATOM 1042 C CA . GLU A 1 132 ? -12.694 -6.012 0.798 1.00 63.59 132 GLU A CA 1
ATOM 1043 C C . GLU A 1 132 ? -12.937 -5.526 -0.638 1.00 63.59 132 GLU A C 1
ATOM 1045 O O . GLU A 1 132 ? -12.220 -5.937 -1.554 1.00 63.59 132 GLU A O 1
ATOM 1050 N N . VAL A 1 133 ? -13.893 -4.613 -0.845 1.00 63.41 133 VAL A N 1
ATOM 1051 C CA . VAL A 1 133 ? -14.228 -4.105 -2.188 1.00 63.41 133 VAL A CA 1
ATOM 1052 C C . VAL A 1 133 ? -13.133 -3.185 -2.736 1.00 63.41 133 VAL A C 1
ATOM 1054 O O . VAL A 1 133 ? -12.756 -3.315 -3.902 1.00 63.41 133 VAL A O 1
ATOM 1057 N N . LEU A 1 134 ? -12.582 -2.289 -1.906 1.00 65.75 134 LEU A N 1
ATOM 1058 C CA . LEU A 1 134 ? -11.527 -1.363 -2.331 1.00 65.75 134 LEU A CA 1
ATOM 1059 C C . LEU A 1 134 ? -10.241 -2.118 -2.703 1.00 65.75 134 LEU A C 1
ATOM 1061 O O . LEU A 1 134 ? -9.657 -1.875 -3.756 1.00 65.75 134 LEU A O 1
ATOM 1065 N N . HIS A 1 135 ? -9.836 -3.101 -1.891 1.00 71.56 135 HIS A N 1
ATOM 1066 C CA . HIS A 1 135 ? -8.595 -3.839 -2.129 1.00 71.56 135 HIS A CA 1
ATOM 1067 C C . HIS A 1 135 ? -8.631 -4.733 -3.370 1.00 71.56 135 HIS A C 1
ATOM 1069 O O . HIS A 1 135 ? -7.591 -4.913 -4.006 1.00 71.56 135 HIS A O 1
ATOM 1075 N N . LEU A 1 136 ? -9.790 -5.293 -3.730 1.00 71.44 136 LEU A N 1
ATOM 1076 C CA . LEU A 1 136 ? -9.892 -6.137 -4.918 1.00 71.44 136 LEU A CA 1
ATOM 1077 C C . LEU A 1 136 ? -9.756 -5.309 -6.204 1.00 71.44 136 LEU A C 1
ATOM 1079 O O . LEU A 1 136 ? -8.964 -5.663 -7.079 1.00 71.44 136 LEU A O 1
ATOM 1083 N N . VAL A 1 137 ? -10.477 -4.184 -6.287 1.00 77.19 137 VAL A N 1
ATOM 1084 C CA . VAL A 1 137 ? -10.442 -3.290 -7.455 1.00 77.19 137 VAL A CA 1
ATOM 1085 C C . VAL A 1 137 ? -9.057 -2.666 -7.623 1.00 77.19 137 VAL A C 1
ATOM 1087 O O . VAL A 1 137 ? -8.517 -2.701 -8.727 1.00 77.19 137 VAL A O 1
ATOM 1090 N N . ASP A 1 138 ? -8.438 -2.185 -6.541 1.00 81.81 138 ASP A N 1
ATOM 1091 C CA . ASP A 1 138 ? -7.088 -1.610 -6.587 1.00 81.81 138 ASP A CA 1
ATOM 1092 C C . ASP A 1 138 ? -6.046 -2.637 -7.053 1.00 81.81 138 ASP A C 1
ATOM 1094 O O . ASP A 1 138 ? -5.147 -2.330 -7.841 1.00 81.81 138 ASP A O 1
ATOM 1098 N N . PHE A 1 139 ? -6.158 -3.884 -6.586 1.00 82.06 139 PHE A N 1
ATOM 1099 C CA . PHE A 1 139 ? -5.227 -4.942 -6.966 1.00 82.06 139 PHE A CA 1
ATOM 1100 C C . PHE A 1 139 ? -5.378 -5.344 -8.434 1.00 82.06 139 PHE A C 1
ATOM 1102 O O . PHE A 1 139 ? -4.378 -5.581 -9.117 1.00 82.06 139 PHE A O 1
ATOM 1109 N N . ASP A 1 140 ? -6.608 -5.404 -8.939 1.00 88.38 140 ASP A N 1
ATOM 1110 C CA . ASP A 1 140 ? -6.857 -5.695 -10.347 1.00 88.38 140 ASP A CA 1
ATOM 1111 C C . ASP A 1 140 ? -6.463 -4.522 -11.253 1.00 88.38 140 ASP A C 1
ATOM 1113 O O . ASP A 1 140 ? -5.863 -4.750 -12.306 1.00 88.38 140 ASP A O 1
ATOM 1117 N N . GLN A 1 141 ? -6.667 -3.277 -10.814 1.00 91.06 141 GLN A N 1
ATOM 1118 C CA . GLN A 1 141 ? -6.143 -2.098 -11.501 1.00 91.06 141 GLN A CA 1
ATOM 1119 C C . GLN A 1 141 ? -4.611 -2.140 -11.583 1.00 91.06 141 GLN A C 1
ATOM 1121 O O . GLN A 1 141 ? -4.053 -1.996 -12.671 1.00 91.06 141 GLN A O 1
ATOM 1126 N N . LEU A 1 142 ? -3.921 -2.431 -10.476 1.00 90.81 142 LEU A N 1
ATOM 1127 C CA . LEU A 1 142 ? -2.461 -2.576 -10.459 1.00 90.81 142 LEU A CA 1
ATOM 1128 C C . LEU A 1 142 ? -1.967 -3.678 -11.405 1.00 90.81 142 LEU A C 1
ATOM 1130 O O . LEU A 1 142 ? -0.927 -3.516 -12.048 1.00 90.81 142 LEU A O 1
ATOM 1134 N N . LYS A 1 143 ? -2.690 -4.800 -11.523 1.00 95.25 143 LYS A N 1
ATOM 1135 C CA . LYS A 1 143 ? -2.360 -5.841 -12.512 1.00 95.25 143 LYS A CA 1
ATOM 1136 C C . LYS A 1 143 ? -2.500 -5.328 -13.939 1.00 95.25 143 LYS A C 1
ATOM 1138 O O . LYS A 1 143 ? -1.611 -5.590 -14.746 1.00 95.25 143 LYS A O 1
ATOM 1143 N N . ILE A 1 144 ? -3.594 -4.628 -14.244 1.00 94.94 144 ILE A N 1
ATOM 1144 C CA . ILE A 1 144 ? -3.840 -4.070 -15.578 1.00 94.94 144 ILE A CA 1
ATOM 1145 C C . ILE A 1 144 ? -2.737 -3.071 -15.934 1.00 94.94 144 ILE A C 1
ATOM 1147 O O . ILE A 1 144 ? -2.146 -3.173 -17.006 1.00 94.94 144 ILE A O 1
ATOM 1151 N N . GLU A 1 145 ? -2.407 -2.154 -15.026 1.00 95.00 145 GLU A N 1
ATOM 1152 C CA . GLU A 1 145 ? -1.350 -1.164 -15.239 1.00 95.00 145 GLU A CA 1
ATOM 1153 C C . GLU A 1 145 ? 0.012 -1.833 -15.456 1.00 95.00 145 GLU A C 1
ATOM 1155 O O . GLU A 1 145 ? 0.723 -1.501 -16.403 1.00 95.00 145 GLU A O 1
ATOM 1160 N N . ASN A 1 146 ? 0.371 -2.822 -14.634 1.00 95.50 146 ASN A N 1
ATOM 1161 C CA . ASN A 1 146 ? 1.630 -3.551 -14.787 1.00 95.50 146 ASN A CA 1
ATOM 1162 C C . ASN A 1 146 ? 1.701 -4.288 -16.136 1.00 95.50 146 ASN A C 1
ATOM 1164 O O . ASN A 1 146 ? 2.712 -4.207 -16.834 1.00 95.50 146 ASN A O 1
ATOM 1168 N N . GLN A 1 147 ? 0.607 -4.935 -16.545 1.00 97.12 147 GLN A N 1
ATOM 1169 C CA . GLN A 1 147 ? 0.510 -5.587 -17.849 1.00 97.12 147 GLN A CA 1
ATOM 1170 C C . GLN A 1 147 ? 0.697 -4.581 -18.998 1.00 97.12 147 GLN A C 1
ATOM 1172 O O . GLN A 1 147 ? 1.509 -4.816 -19.893 1.00 97.12 147 GLN A O 1
ATOM 1177 N N . GLN A 1 148 ? 0.033 -3.423 -18.935 1.00 97.31 148 GLN A N 1
ATOM 1178 C CA . GLN A 1 148 ? 0.190 -2.350 -19.924 1.00 97.31 148 GLN A CA 1
ATOM 1179 C C . GLN A 1 148 ? 1.627 -1.807 -19.973 1.00 97.31 148 GLN A C 1
ATOM 1181 O O . GLN A 1 148 ? 2.170 -1.562 -21.054 1.00 97.31 148 GLN A O 1
ATOM 1186 N N . TYR A 1 149 ? 2.274 -1.625 -18.818 1.00 97.88 149 TYR A N 1
ATOM 1187 C CA . TYR A 1 149 ? 3.668 -1.185 -18.769 1.00 97.88 149 TYR A CA 1
ATOM 1188 C C . TYR A 1 149 ? 4.620 -2.225 -19.357 1.00 97.88 149 TYR A C 1
ATOM 1190 O O . TYR A 1 149 ? 5.533 -1.846 -20.093 1.00 97.88 149 TYR A O 1
ATOM 1198 N N . MET A 1 150 ? 4.403 -3.516 -19.096 1.00 97.50 150 MET A N 1
ATOM 1199 C CA . MET A 1 150 ? 5.207 -4.588 -19.687 1.00 97.50 150 MET A CA 1
ATOM 1200 C C . MET A 1 150 ? 5.084 -4.616 -21.209 1.00 97.50 150 MET A C 1
ATOM 1202 O O . MET A 1 150 ? 6.105 -4.629 -21.895 1.00 97.50 150 MET A O 1
ATOM 1206 N N . GLU A 1 151 ? 3.870 -4.515 -21.750 1.00 97.38 151 GLU A N 1
ATOM 1207 C CA . GLU A 1 151 ? 3.648 -4.444 -23.201 1.00 97.38 151 GLU A CA 1
ATOM 1208 C C . GLU A 1 151 ? 4.365 -3.241 -23.829 1.00 97.38 151 GLU A C 1
ATOM 1210 O O . GLU A 1 151 ? 5.037 -3.365 -24.860 1.00 97.38 151 GLU A O 1
ATOM 1215 N N . LYS A 1 152 ? 4.309 -2.080 -23.167 1.00 98.00 152 LYS A N 1
ATOM 1216 C CA . LYS A 1 152 ? 4.988 -0.863 -23.627 1.00 98.00 152 LYS A CA 1
ATOM 1217 C C . LYS A 1 152 ? 6.511 -0.993 -23.575 1.00 98.00 152 LYS A C 1
ATOM 1219 O O . LYS A 1 152 ? 7.203 -0.527 -24.481 1.00 98.00 152 LYS A O 1
ATOM 1224 N N . ILE A 1 153 ? 7.052 -1.643 -22.545 1.00 97.44 153 ILE A N 1
ATOM 1225 C CA . ILE A 1 153 ? 8.485 -1.950 -22.444 1.00 97.44 153 ILE A CA 1
ATOM 1226 C C . ILE A 1 153 ? 8.906 -2.887 -23.581 1.00 97.44 153 ILE A C 1
ATOM 1228 O O . ILE A 1 153 ? 9.924 -2.645 -24.233 1.00 97.44 153 ILE A O 1
ATOM 1232 N N . GLU A 1 154 ? 8.128 -3.930 -23.862 1.00 97.94 154 GLU A N 1
ATOM 1233 C CA . GLU A 1 154 ? 8.411 -4.870 -24.948 1.00 97.94 154 GLU A CA 1
ATOM 1234 C C . GLU A 1 154 ? 8.354 -4.211 -26.330 1.00 97.94 154 GLU A C 1
ATOM 1236 O O . GLU A 1 154 ? 9.213 -4.470 -27.177 1.00 97.94 154 GLU A O 1
ATOM 1241 N N . GLU A 1 155 ? 7.385 -3.329 -26.574 1.00 98.06 155 GLU A N 1
ATOM 1242 C CA . GLU A 1 155 ? 7.312 -2.530 -27.800 1.00 98.06 155 GLU A CA 1
ATOM 1243 C C . GLU A 1 155 ? 8.561 -1.656 -27.976 1.00 98.06 155 GLU A C 1
ATOM 1245 O O . GLU A 1 155 ? 9.235 -1.731 -29.010 1.00 98.06 155 GLU A O 1
ATOM 1250 N N . ARG A 1 156 ? 8.943 -0.898 -26.940 1.00 97.69 156 ARG A N 1
ATOM 1251 C CA . ARG A 1 156 ? 10.147 -0.055 -26.979 1.00 97.69 156 ARG A CA 1
ATOM 1252 C C . ARG A 1 156 ? 11.427 -0.866 -27.155 1.00 97.69 156 ARG A C 1
ATOM 1254 O O . ARG A 1 156 ? 12.319 -0.442 -27.889 1.00 97.69 156 ARG A O 1
ATOM 1261 N N . ASN A 1 157 ? 11.521 -2.043 -26.541 1.00 97.94 157 ASN A N 1
ATOM 1262 C CA . ASN A 1 157 ? 12.661 -2.941 -26.717 1.00 97.94 157 ASN A CA 1
ATOM 1263 C C . ASN A 1 157 ? 12.758 -3.472 -28.153 1.00 97.94 157 ASN A C 1
ATOM 1265 O O . ASN A 1 157 ? 13.858 -3.514 -28.715 1.00 97.94 157 ASN A O 1
ATOM 1269 N N . ARG A 1 158 ? 11.627 -3.830 -28.777 1.00 97.81 158 ARG A N 1
ATOM 1270 C CA . ARG A 1 158 ? 11.584 -4.235 -30.192 1.00 97.81 158 ARG A CA 1
ATOM 1271 C C . ARG A 1 158 ? 12.031 -3.103 -31.112 1.00 97.81 158 ARG A C 1
ATOM 1273 O O . ARG A 1 158 ? 12.844 -3.329 -32.011 1.00 97.81 158 ARG A O 1
ATOM 1280 N N . GLU A 1 159 ? 11.561 -1.883 -30.867 1.00 97.75 159 GLU A N 1
ATOM 1281 C CA . GLU A 1 159 ? 11.972 -0.713 -31.643 1.00 97.75 159 GLU A CA 1
ATOM 1282 C C . GLU A 1 159 ? 13.468 -0.408 -31.477 1.00 97.75 159 GLU A C 1
ATOM 1284 O O . GLU A 1 159 ? 14.180 -0.217 -32.468 1.00 97.75 159 GLU A O 1
ATOM 1289 N N . LEU A 1 160 ? 13.976 -0.447 -30.242 1.00 98.06 160 LEU A N 1
ATOM 1290 C CA . LEU A 1 160 ? 15.394 -0.250 -29.947 1.00 98.06 160 LEU A CA 1
ATOM 1291 C C . LEU A 1 160 ? 16.268 -1.284 -30.666 1.00 98.06 160 LEU A C 1
ATOM 1293 O O . LEU A 1 160 ? 17.306 -0.933 -31.232 1.00 98.06 160 LEU A O 1
ATOM 1297 N N . LEU A 1 161 ? 15.853 -2.553 -30.676 1.00 98.06 161 LEU A N 1
ATOM 1298 C CA . LEU A 1 161 ? 16.559 -3.610 -31.396 1.00 98.06 161 LEU A CA 1
ATOM 1299 C C . LEU A 1 161 ? 16.577 -3.341 -32.906 1.00 98.06 161 LEU A C 1
ATOM 1301 O O . LEU A 1 161 ? 17.634 -3.443 -33.533 1.00 98.06 161 LEU A O 1
ATOM 1305 N N . ARG A 1 162 ? 15.439 -2.941 -33.488 1.00 97.94 162 ARG A N 1
ATOM 1306 C CA . ARG A 1 162 ? 15.340 -2.584 -34.912 1.00 97.94 162 ARG A CA 1
ATOM 1307 C C . ARG A 1 162 ? 16.304 -1.453 -35.272 1.00 97.94 162 ARG A C 1
ATOM 1309 O O . ARG A 1 162 ? 17.036 -1.563 -36.258 1.00 97.94 162 ARG A O 1
ATOM 1316 N N . LEU A 1 163 ? 16.338 -0.394 -34.463 1.00 97.69 163 LEU A N 1
ATOM 1317 C CA . LEU A 1 163 ? 17.242 0.739 -34.663 1.00 97.69 163 LEU A CA 1
ATOM 1318 C C . LEU A 1 163 ? 18.709 0.319 -34.536 1.00 97.69 163 LEU A C 1
ATOM 1320 O O . LEU A 1 163 ? 19.504 0.651 -35.411 1.00 97.69 163 LEU A O 1
ATOM 1324 N N . LYS A 1 164 ? 19.070 -0.482 -33.523 1.00 97.88 164 LYS A N 1
ATOM 1325 C CA . LYS A 1 164 ? 20.437 -1.013 -33.371 1.00 97.88 164 LYS A CA 1
ATOM 1326 C C . LYS A 1 164 ? 20.893 -1.805 -34.597 1.00 97.88 164 LYS A C 1
ATOM 1328 O O . LYS A 1 164 ? 22.011 -1.601 -35.068 1.00 97.88 164 LYS A O 1
ATOM 1333 N N . LEU A 1 165 ? 20.036 -2.676 -35.135 1.00 97.75 165 LEU A N 1
ATOM 1334 C CA . LEU A 1 165 ? 20.343 -3.444 -36.345 1.00 97.75 165 LEU A CA 1
ATOM 1335 C C . LEU A 1 165 ? 20.519 -2.535 -37.566 1.00 97.75 165 LEU A C 1
ATOM 1337 O O . LEU A 1 165 ? 21.459 -2.728 -38.337 1.00 97.75 165 LEU A O 1
ATOM 1341 N N . SER A 1 166 ? 19.655 -1.530 -37.728 1.00 97.56 166 SER A N 1
ATOM 1342 C CA . SER A 1 166 ? 19.774 -0.549 -38.810 1.00 97.56 166 SER A CA 1
ATOM 1343 C C . SER A 1 166 ? 21.084 0.234 -38.715 1.00 97.56 166 SER A C 1
ATOM 1345 O O . SER A 1 166 ? 21.830 0.289 -39.687 1.00 97.56 166 SER A O 1
ATOM 1347 N N . THR A 1 167 ? 21.410 0.775 -37.539 1.00 97.62 167 THR A N 1
ATOM 1348 C CA . THR A 1 167 ? 22.662 1.504 -37.301 1.00 97.62 167 THR A CA 1
ATOM 1349 C C . THR A 1 167 ? 23.879 0.621 -37.561 1.00 97.62 167 THR A C 1
ATOM 1351 O O . THR A 1 167 ? 24.816 1.057 -38.224 1.00 97.62 167 THR A O 1
ATOM 1354 N N . SER A 1 168 ? 23.857 -0.638 -37.111 1.00 97.88 168 SER A N 1
ATOM 1355 C CA . SER A 1 168 ? 24.937 -1.595 -37.373 1.00 97.88 168 SER A CA 1
ATOM 1356 C C . SER A 1 168 ? 25.155 -1.815 -38.876 1.00 97.88 168 SER A C 1
ATOM 1358 O O . SER A 1 168 ? 26.291 -1.737 -39.344 1.00 97.88 168 SER A O 1
ATOM 1360 N N . ARG A 1 169 ? 24.077 -1.996 -39.654 1.00 97.69 169 ARG A N 1
ATOM 1361 C CA . ARG A 1 169 ? 24.153 -2.107 -41.123 1.00 97.69 169 ARG A CA 1
ATOM 1362 C C . ARG A 1 169 ? 24.722 -0.841 -41.760 1.00 97.69 169 ARG A C 1
ATOM 1364 O O . ARG A 1 169 ? 25.618 -0.942 -42.594 1.00 97.69 169 ARG A O 1
ATOM 1371 N N . THR A 1 170 ? 24.258 0.340 -41.349 1.00 97.62 170 THR A N 1
ATOM 1372 C CA . THR A 1 170 ? 24.767 1.622 -41.861 1.00 97.62 170 THR A CA 1
ATOM 1373 C C . THR A 1 170 ? 26.264 1.773 -41.599 1.00 97.62 170 THR A C 1
ATOM 1375 O O . THR A 1 170 ? 27.008 2.130 -42.508 1.00 97.62 170 THR A O 1
ATOM 1378 N N . VAL A 1 171 ? 26.734 1.437 -40.393 1.00 98.06 171 VAL A N 1
ATOM 1379 C CA . VAL A 1 171 ? 28.165 1.472 -40.046 1.00 98.06 171 VAL A CA 1
ATOM 1380 C C . VAL A 1 171 ? 28.972 0.491 -40.899 1.00 98.06 171 VAL A C 1
ATOM 1382 O O . VAL A 1 171 ? 30.049 0.842 -41.377 1.00 98.06 171 VAL A O 1
ATOM 1385 N N . GLN A 1 172 ? 28.460 -0.719 -41.146 1.00 97.75 172 GLN A N 1
ATOM 1386 C CA . GLN A 1 172 ? 29.124 -1.684 -42.029 1.00 97.75 172 GLN A CA 1
ATOM 1387 C C . GLN A 1 172 ? 29.266 -1.150 -43.460 1.00 97.75 172 GLN A C 1
ATOM 1389 O O . GLN A 1 172 ? 30.345 -1.256 -44.040 1.00 97.75 172 GLN A O 1
ATOM 1394 N N . VAL A 1 173 ? 28.207 -0.561 -44.026 1.00 98.00 173 VAL A N 1
ATOM 1395 C CA . VAL A 1 173 ? 28.256 0.047 -45.367 1.00 98.00 173 VAL A CA 1
ATOM 1396 C C . VAL A 1 173 ? 29.235 1.219 -45.392 1.00 98.00 173 VAL A C 1
ATOM 1398 O O . VAL A 1 173 ? 30.076 1.287 -46.284 1.00 98.00 173 VAL A O 1
ATOM 1401 N N . LEU A 1 174 ? 29.189 2.096 -44.387 1.00 97.94 174 LEU A N 1
ATOM 1402 C CA . LEU A 1 174 ? 30.099 3.234 -44.274 1.00 97.94 174 LEU A CA 1
ATOM 1403 C C . LEU A 1 174 ? 31.566 2.788 -44.227 1.00 97.94 174 LEU A C 1
ATOM 1405 O O . LEU A 1 174 ? 32.401 3.353 -44.928 1.00 97.94 174 LEU A O 1
ATOM 1409 N N . ASN A 1 175 ? 31.881 1.750 -43.450 1.00 97.88 175 ASN A N 1
ATOM 1410 C CA . ASN A 1 175 ? 33.236 1.207 -43.369 1.00 97.88 175 ASN A CA 1
ATOM 1411 C C . ASN A 1 175 ? 33.708 0.621 -44.705 1.00 97.88 175 ASN A C 1
ATOM 1413 O O . ASN A 1 175 ? 34.855 0.845 -45.087 1.00 97.88 175 ASN A O 1
ATOM 1417 N N . LYS A 1 176 ? 32.829 -0.073 -45.444 1.00 97.81 176 LYS A N 1
ATOM 1418 C CA . LYS A 1 176 ? 33.148 -0.563 -46.797 1.00 97.81 176 LYS A CA 1
ATOM 1419 C C . LYS A 1 176 ? 33.469 0.595 -47.741 1.00 97.81 176 LYS A C 1
ATOM 1421 O O . LYS A 1 176 ? 34.523 0.589 -48.365 1.00 97.81 176 LYS A O 1
ATOM 1426 N N . LEU A 1 177 ? 32.605 1.612 -47.786 1.00 97.44 177 LEU A N 1
ATOM 1427 C CA . LEU A 1 177 ? 32.812 2.797 -48.625 1.00 97.44 177 LEU A CA 1
ATOM 1428 C C . LEU A 1 177 ? 34.095 3.548 -48.249 1.00 97.44 177 LEU A C 1
ATOM 1430 O O . LEU A 1 177 ? 34.826 3.992 -49.130 1.00 97.44 177 LEU A O 1
ATOM 1434 N N . LYS A 1 178 ? 34.409 3.645 -46.952 1.00 98.06 178 LYS A N 1
ATOM 1435 C CA . LYS A 1 178 ? 35.657 4.243 -46.466 1.00 98.06 178 LYS A CA 1
ATOM 1436 C C . LYS A 1 178 ? 36.890 3.472 -46.949 1.00 98.06 178 LYS A C 1
ATOM 1438 O O . LYS A 1 178 ? 37.857 4.110 -47.357 1.00 98.06 178 LYS A O 1
ATOM 1443 N N . SER A 1 179 ? 36.855 2.135 -46.931 1.00 97.69 179 SER A N 1
ATOM 1444 C CA . SER A 1 179 ? 37.944 1.298 -47.466 1.00 97.69 179 SER A CA 1
ATOM 1445 C C . SER A 1 179 ? 38.142 1.534 -48.960 1.00 97.69 179 SER A C 1
ATOM 1447 O O . SER A 1 179 ? 39.239 1.888 -49.379 1.00 97.69 179 SER A O 1
ATOM 1449 N N . SER A 1 180 ? 37.067 1.452 -49.750 1.00 97.75 180 SER A N 1
ATOM 1450 C CA . SER A 1 180 ? 37.136 1.672 -51.200 1.00 97.75 180 SER A CA 1
ATOM 1451 C C . SER A 1 180 ? 37.620 3.078 -51.556 1.00 97.75 180 SER A C 1
ATOM 1453 O O . SER A 1 180 ? 38.416 3.245 -52.475 1.00 97.75 180 SER A O 1
ATOM 1455 N N . LEU A 1 181 ? 37.195 4.103 -50.809 1.00 97.56 181 LEU A N 1
ATOM 1456 C CA . LEU A 1 181 ? 37.704 5.462 -50.990 1.00 97.56 181 LEU A CA 1
ATOM 1457 C C . LEU A 1 181 ? 39.206 5.537 -50.691 1.00 97.56 181 LEU A C 1
ATOM 1459 O O . LEU A 1 181 ? 39.944 6.155 -51.450 1.00 97.56 181 LEU A O 1
ATOM 1463 N N . SER A 1 182 ? 39.666 4.898 -49.613 1.00 97.50 182 SER A N 1
ATOM 1464 C CA . SER A 1 182 ? 41.090 4.847 -49.265 1.00 97.50 182 SER A CA 1
ATOM 1465 C C . SER A 1 182 ? 41.924 4.173 -50.358 1.00 97.50 182 SER A C 1
ATOM 1467 O O . SER A 1 182 ? 42.996 4.670 -50.700 1.00 97.50 182 SER A O 1
ATOM 1469 N N . GLU A 1 183 ? 41.430 3.076 -50.933 1.00 97.31 183 GLU A N 1
ATOM 1470 C CA . GLU A 1 183 ? 42.067 2.377 -52.055 1.00 97.31 183 GLU A CA 1
ATOM 1471 C C . GLU A 1 183 ? 42.145 3.267 -53.303 1.00 97.31 183 GLU A C 1
ATOM 1473 O O . GLU A 1 183 ? 43.216 3.415 -53.892 1.00 97.31 183 GLU A O 1
ATOM 1478 N N . LEU A 1 184 ? 41.045 3.933 -53.672 1.00 96.75 184 LEU A N 1
ATOM 1479 C CA . LEU A 1 184 ? 41.008 4.853 -54.814 1.00 96.75 184 LEU A CA 1
ATOM 1480 C C . LEU A 1 184 ? 41.923 6.066 -54.619 1.00 96.75 184 LEU A C 1
ATOM 1482 O O . LEU A 1 184 ? 42.572 6.509 -55.567 1.00 96.75 184 LEU A O 1
ATOM 1486 N N . VAL A 1 185 ? 42.009 6.604 -53.401 1.00 97.56 185 VAL A N 1
ATOM 1487 C CA . VAL A 1 185 ? 42.928 7.703 -53.073 1.00 97.56 185 VAL A CA 1
ATOM 1488 C C . VAL A 1 185 ? 44.382 7.252 -53.210 1.00 97.56 185 VAL A C 1
ATOM 1490 O O . VAL A 1 185 ? 45.186 7.989 -53.790 1.00 97.56 185 VAL A O 1
ATOM 1493 N N . ALA A 1 186 ? 44.718 6.050 -52.731 1.00 96.88 186 ALA A N 1
ATOM 1494 C CA . ALA A 1 186 ? 46.053 5.474 -52.871 1.00 96.88 186 ALA A CA 1
ATOM 1495 C C . ALA A 1 186 ? 46.418 5.236 -54.346 1.00 96.88 186 ALA A C 1
ATOM 1497 O O . ALA A 1 186 ? 47.486 5.666 -54.785 1.00 96.88 186 ALA A O 1
ATOM 1498 N N . LEU A 1 187 ? 45.507 4.653 -55.133 1.00 96.81 187 LEU A N 1
ATOM 1499 C CA . LEU A 1 187 ? 45.688 4.469 -56.574 1.00 96.81 187 LEU A CA 1
ATOM 1500 C C . LEU A 1 187 ? 45.853 5.815 -57.290 1.00 96.81 187 LEU A C 1
ATOM 1502 O O . LEU A 1 187 ? 46.761 5.985 -58.096 1.00 96.81 187 LEU A O 1
ATOM 1506 N N . GLY A 1 188 ? 45.024 6.807 -56.957 1.00 97.12 188 GLY A N 1
ATOM 1507 C CA . GLY A 1 188 ? 45.140 8.154 -57.509 1.00 97.12 188 GLY A CA 1
ATOM 1508 C C . GLY A 1 188 ? 46.487 8.806 -57.188 1.00 97.12 188 GLY A C 1
ATOM 1509 O O . GLY A 1 188 ? 47.056 9.490 -58.036 1.00 97.12 188 GLY A O 1
ATOM 1510 N N . ALA A 1 189 ? 47.035 8.583 -55.989 1.00 96.94 189 ALA A N 1
ATOM 1511 C CA . ALA A 1 189 ? 48.378 9.036 -55.636 1.00 96.94 189 ALA A CA 1
ATOM 1512 C C . ALA A 1 189 ? 49.469 8.306 -56.438 1.00 96.94 189 ALA A C 1
ATOM 1514 O O . ALA A 1 189 ? 50.412 8.953 -56.891 1.00 96.94 189 ALA A O 1
ATOM 1515 N N . GLN A 1 190 ? 49.327 6.997 -56.663 1.00 96.88 190 GLN A N 1
ATOM 1516 C CA . GLN A 1 190 ? 50.245 6.217 -57.495 1.00 96.88 190 GLN A CA 1
ATOM 1517 C C . GLN A 1 190 ? 50.233 6.691 -58.953 1.00 96.88 190 GLN A C 1
ATOM 1519 O O . GLN A 1 190 ? 51.291 6.946 -59.518 1.00 96.88 190 GLN A O 1
ATOM 1524 N N . VAL A 1 191 ? 49.052 6.872 -59.549 1.00 96.38 191 VAL A N 1
ATOM 1525 C CA . VAL A 1 191 ? 48.918 7.366 -60.929 1.00 96.38 191 VAL A CA 1
ATOM 1526 C C . V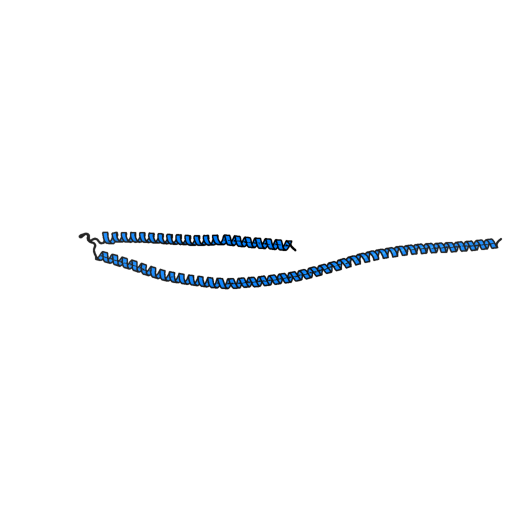AL A 1 191 ? 49.515 8.765 -61.069 1.00 96.38 191 VAL A C 1
ATOM 1528 O O . VAL A 1 191 ? 50.220 9.027 -62.037 1.00 96.38 191 VAL A O 1
ATOM 1531 N N . ARG A 1 192 ? 49.308 9.652 -60.085 1.00 97.00 192 ARG A N 1
ATOM 1532 C CA . ARG A 1 192 ? 49.961 10.971 -60.077 1.00 97.00 192 ARG A CA 1
ATOM 1533 C C . ARG A 1 192 ? 51.486 10.863 -60.080 1.00 97.00 192 ARG A C 1
ATOM 1535 O O . ARG A 1 192 ? 52.117 11.583 -60.840 1.00 97.00 192 ARG A O 1
ATOM 1542 N N . ARG A 1 193 ? 52.073 9.955 -59.290 1.00 96.69 193 ARG A N 1
ATOM 1543 C CA . ARG A 1 193 ? 53.528 9.710 -59.318 1.00 96.69 193 ARG A CA 1
ATOM 1544 C C . ARG A 1 193 ? 53.996 9.221 -60.686 1.00 96.69 193 ARG A C 1
ATOM 1546 O O . ARG A 1 193 ? 54.933 9.792 -61.221 1.00 96.69 193 ARG A O 1
ATOM 1553 N N . LEU A 1 194 ? 53.296 8.248 -61.274 1.00 96.75 194 LEU A N 1
ATOM 1554 C CA . LEU A 1 194 ? 53.622 7.732 -62.608 1.00 96.75 194 LEU A CA 1
ATOM 1555 C C . LEU A 1 194 ? 53.558 8.826 -63.682 1.00 96.75 194 LEU A C 1
ATOM 1557 O O . LEU A 1 194 ? 54.393 8.852 -64.574 1.00 96.75 194 LEU A O 1
ATOM 1561 N N . ILE A 1 195 ? 52.587 9.742 -63.608 1.00 96.50 195 ILE A N 1
ATOM 1562 C CA . ILE A 1 195 ? 52.509 10.879 -64.536 1.00 96.50 195 ILE A CA 1
ATOM 1563 C C . ILE A 1 195 ? 53.741 11.777 -64.401 1.00 96.50 195 ILE A C 1
ATOM 1565 O O . ILE A 1 195 ? 54.304 12.175 -65.417 1.00 96.50 195 ILE A O 1
ATOM 1569 N N . GLU A 1 196 ? 54.166 12.095 -63.178 1.00 96.31 196 GLU A N 1
ATOM 1570 C CA . GLU A 1 196 ? 55.353 12.929 -62.957 1.00 96.31 196 GLU A CA 1
ATOM 1571 C C . GLU A 1 196 ? 56.647 12.225 -63.398 1.00 96.31 196 GLU A C 1
ATOM 1573 O O . GLU A 1 196 ? 57.477 12.855 -64.048 1.00 96.31 196 GLU A O 1
ATOM 1578 N N . GLU A 1 197 ? 56.782 10.917 -63.158 1.00 96.25 197 GLU A N 1
ATOM 1579 C CA . GLU A 1 197 ? 57.888 10.105 -63.695 1.00 96.25 197 GLU A CA 1
ATOM 1580 C C . GLU A 1 197 ? 57.910 10.140 -65.230 1.00 96.25 197 GLU A C 1
ATOM 1582 O O . GLU A 1 197 ? 58.935 10.446 -65.828 1.00 96.25 197 GLU A O 1
ATOM 1587 N N . ARG A 1 198 ? 56.761 9.934 -65.890 1.00 95.38 198 ARG A N 1
ATOM 1588 C CA . ARG A 1 198 ? 56.676 9.977 -67.359 1.00 95.38 198 ARG A CA 1
ATOM 1589 C C . ARG A 1 198 ? 56.948 11.355 -67.946 1.00 95.38 198 ARG A C 1
ATOM 1591 O O . ARG A 1 198 ? 57.520 11.441 -69.027 1.00 95.38 198 ARG A O 1
ATOM 1598 N N . LYS A 1 199 ? 56.557 12.432 -67.263 1.00 96.06 199 LYS A N 1
ATOM 1599 C CA . LYS A 1 199 ? 56.928 13.795 -67.671 1.00 96.06 199 LYS A CA 1
ATOM 1600 C C . LYS A 1 199 ? 58.436 14.019 -67.577 1.00 96.06 199 LYS A C 1
ATOM 1602 O O . LYS A 1 199 ? 58.991 14.665 -68.460 1.00 96.06 199 LYS A O 1
ATOM 1607 N N . ALA A 1 200 ? 59.084 13.495 -66.535 1.00 95.12 200 ALA A N 1
ATOM 1608 C CA . ALA A 1 200 ? 60.535 13.568 -66.396 1.00 95.12 200 ALA A CA 1
ATOM 1609 C C . ALA A 1 200 ? 61.246 12.767 -67.500 1.00 95.12 200 ALA A C 1
ATOM 1611 O O . ALA A 1 200 ? 62.135 13.318 -68.146 1.00 95.12 200 ALA A O 1
ATOM 1612 N N . ASP A 1 201 ? 60.792 11.537 -67.779 1.00 94.44 201 ASP A N 1
ATOM 1613 C CA . ASP A 1 201 ? 61.294 10.708 -68.887 1.00 94.44 201 ASP A CA 1
ATOM 1614 C C . ASP A 1 201 ? 61.188 11.454 -70.232 1.00 94.44 201 ASP A C 1
ATOM 1616 O O . ASP A 1 201 ? 62.148 11.524 -70.999 1.00 94.44 201 ASP A O 1
ATOM 1620 N N . LEU A 1 202 ? 60.026 12.055 -70.519 1.00 95.38 202 LEU A N 1
ATOM 1621 C CA . LEU A 1 202 ? 59.814 12.841 -71.740 1.00 95.38 202 LEU A CA 1
ATOM 1622 C C . LEU A 1 202 ? 60.785 14.021 -71.835 1.00 95.38 202 LEU A C 1
ATOM 1624 O O . LEU A 1 202 ? 61.400 14.208 -72.878 1.00 95.38 202 LEU A O 1
ATOM 1628 N N . ALA A 1 203 ? 60.990 14.762 -70.744 1.00 94.88 203 ALA A N 1
ATOM 1629 C CA . ALA A 1 203 ? 61.949 15.864 -70.724 1.00 94.88 203 ALA A CA 1
ATOM 1630 C C . ALA A 1 203 ? 63.392 15.387 -70.974 1.00 94.88 203 ALA A C 1
ATOM 1632 O O . ALA A 1 203 ? 64.159 16.074 -71.649 1.00 94.88 203 ALA A O 1
ATOM 1633 N N . THR A 1 204 ? 63.781 14.214 -70.460 1.00 95.06 204 THR A N 1
ATOM 1634 C CA . THR A 1 204 ? 65.093 13.627 -70.772 1.00 95.06 204 THR A CA 1
ATOM 1635 C C . THR A 1 204 ? 65.205 13.214 -72.237 1.00 95.06 204 THR A C 1
ATOM 1637 O O . THR A 1 204 ? 66.203 13.551 -72.869 1.00 95.06 204 THR A O 1
ATOM 1640 N N . PHE A 1 205 ? 64.171 12.583 -72.804 1.00 94.00 205 PHE A N 1
ATOM 1641 C CA . PHE A 1 205 ? 64.158 12.201 -74.217 1.00 94.00 205 PHE A CA 1
ATOM 1642 C C . PHE A 1 205 ? 64.197 13.410 -75.151 1.00 94.00 205 PHE A C 1
ATOM 1644 O O . PHE A 1 205 ? 64.917 13.374 -76.144 1.00 94.00 205 PHE A O 1
ATOM 1651 N N . ASP A 1 206 ? 63.484 14.491 -74.829 1.00 94.25 206 ASP A N 1
ATOM 1652 C CA . ASP A 1 206 ? 63.534 15.732 -75.605 1.00 94.25 206 ASP A CA 1
ATOM 1653 C C . ASP A 1 206 ? 64.961 16.314 -75.630 1.00 94.25 206 ASP A C 1
ATOM 1655 O O . ASP A 1 206 ? 65.446 16.723 -76.686 1.00 94.25 206 ASP A O 1
ATOM 1659 N N . ASN A 1 207 ? 65.676 16.289 -74.497 1.00 93.12 207 ASN A N 1
ATOM 1660 C CA . ASN A 1 207 ? 67.075 16.729 -74.426 1.00 93.12 207 ASN A CA 1
ATOM 1661 C C . ASN A 1 207 ? 68.023 15.821 -75.226 1.00 93.12 207 ASN A C 1
ATOM 1663 O O . ASN A 1 207 ? 68.902 16.315 -75.934 1.00 93.12 207 ASN A O 1
ATOM 1667 N N . GLU A 1 208 ? 67.858 14.499 -75.130 1.00 93.31 208 GLU A N 1
ATOM 1668 C CA . GLU A 1 208 ? 68.643 13.535 -75.912 1.00 93.31 208 GLU A CA 1
ATOM 1669 C C . GLU A 1 208 ? 68.404 13.707 -77.416 1.00 93.31 208 GLU A C 1
ATOM 1671 O O . GLU A 1 208 ? 69.354 13.707 -78.200 1.00 93.31 208 GLU A O 1
ATOM 1676 N N . LEU A 1 209 ? 67.151 13.915 -77.824 1.00 91.88 209 LEU A N 1
ATOM 1677 C CA . LEU A 1 209 ? 66.782 14.144 -79.216 1.00 91.88 209 LEU A CA 1
ATOM 1678 C C . LEU A 1 209 ? 67.427 15.425 -79.759 1.00 91.88 209 LEU A C 1
ATOM 1680 O O . LEU A 1 209 ? 67.987 15.403 -80.855 1.00 91.88 209 LEU A O 1
ATOM 1684 N N . LEU A 1 210 ? 67.412 16.515 -78.984 1.00 92.88 210 LEU A N 1
ATOM 1685 C CA . LEU A 1 210 ? 68.122 17.748 -79.338 1.00 92.88 210 LEU A CA 1
ATOM 1686 C C . LEU A 1 210 ? 69.625 17.501 -79.527 1.00 92.88 210 LEU A C 1
ATOM 1688 O O . LEU A 1 210 ? 70.183 17.911 -80.545 1.00 92.88 210 LEU A O 1
ATOM 1692 N N . ALA A 1 211 ? 70.269 16.775 -78.609 1.00 90.44 211 ALA A N 1
ATOM 1693 C CA . ALA A 1 211 ? 71.691 16.449 -78.712 1.00 90.44 211 ALA A CA 1
ATOM 1694 C C . ALA A 1 211 ? 72.014 15.604 -79.959 1.00 90.44 211 ALA A C 1
ATOM 1696 O O . ALA A 1 211 ? 73.002 15.865 -80.648 1.00 90.44 211 ALA A O 1
ATOM 1697 N N . VAL A 1 212 ? 71.176 14.616 -80.293 1.00 91.69 212 VAL A N 1
ATOM 1698 C CA . VAL A 1 212 ? 71.337 13.797 -81.508 1.00 91.69 212 VAL A CA 1
ATOM 1699 C C . VAL A 1 212 ? 71.173 14.642 -82.772 1.00 91.69 212 VAL A C 1
ATOM 1701 O O . VAL A 1 212 ? 71.954 14.487 -83.710 1.00 91.69 212 VAL A O 1
ATOM 1704 N N . VAL A 1 213 ? 70.208 15.566 -82.803 1.00 91.81 213 VAL A N 1
ATOM 1705 C CA . VAL A 1 213 ? 70.021 16.495 -83.930 1.00 91.81 213 VAL A CA 1
ATOM 1706 C C . VAL A 1 213 ? 71.236 17.413 -84.097 1.00 91.81 213 VAL A C 1
ATOM 1708 O O . VAL A 1 213 ? 71.701 17.621 -85.220 1.00 91.81 213 VAL A O 1
ATOM 1711 N N . GLU A 1 214 ? 71.805 17.926 -83.004 1.00 88.75 214 GLU A N 1
ATOM 1712 C CA . GLU A 1 214 ? 73.037 18.723 -83.047 1.00 88.75 214 GLU A CA 1
ATOM 1713 C C . GLU A 1 214 ? 74.238 17.917 -83.565 1.00 88.75 214 GLU A C 1
ATOM 1715 O O . GLU A 1 214 ? 75.004 18.422 -84.394 1.00 88.75 214 GLU A O 1
ATOM 1720 N N . GLN A 1 215 ? 74.384 16.663 -83.121 1.00 87.69 215 GLN A N 1
ATOM 1721 C CA . GLN A 1 215 ? 75.416 15.735 -83.595 1.00 87.69 215 GLN A CA 1
ATOM 1722 C C . GLN A 1 215 ? 75.244 15.374 -85.075 1.00 87.69 215 GLN A C 1
ATOM 1724 O O . GLN A 1 215 ? 76.225 15.350 -85.814 1.00 87.69 215 GLN A O 1
ATOM 1729 N N . GLN A 1 216 ? 74.017 15.135 -85.544 1.00 86.62 216 GLN A N 1
ATOM 1730 C CA . GLN A 1 216 ? 73.738 14.961 -86.973 1.00 86.62 216 GLN A CA 1
ATOM 1731 C C . GLN A 1 216 ? 74.132 16.210 -87.760 1.00 86.62 216 GLN A C 1
ATOM 1733 O O . GLN A 1 216 ? 74.837 16.111 -88.761 1.00 86.62 216 GLN A O 1
ATOM 1738 N N . GLY A 1 217 ? 73.748 17.394 -87.279 1.00 86.88 217 GLY A N 1
ATOM 1739 C CA . GLY A 1 217 ? 74.107 18.652 -87.922 1.00 86.88 217 GLY A CA 1
ATOM 1740 C C . GLY A 1 217 ? 75.620 18.889 -87.985 1.00 86.88 217 GLY A C 1
ATOM 1741 O O . GLY A 1 217 ? 76.106 19.446 -88.970 1.00 86.88 217 GLY A O 1
ATOM 1742 N N . SER A 1 218 ? 76.387 18.491 -86.964 1.00 83.81 218 SER A N 1
ATOM 1743 C CA . SER A 1 218 ? 77.853 18.582 -86.985 1.00 83.81 218 SER A CA 1
ATOM 1744 C C . SER A 1 218 ? 78.489 17.535 -87.899 1.00 83.81 218 SER A C 1
ATOM 1746 O O . SER A 1 218 ? 79.364 17.894 -88.685 1.00 83.81 218 SER A O 1
ATOM 1748 N N . ALA A 1 219 ? 78.004 16.292 -87.881 1.00 83.81 219 ALA A N 1
ATOM 1749 C CA . ALA A 1 219 ? 78.442 15.234 -88.786 1.00 83.81 219 ALA A CA 1
ATOM 1750 C C . ALA A 1 219 ? 78.183 15.598 -90.257 1.00 83.81 219 ALA A C 1
ATOM 1752 O O . ALA A 1 219 ? 79.086 15.474 -91.080 1.00 83.81 219 ALA A O 1
ATOM 1753 N N . ASP A 1 220 ? 77.006 16.136 -90.588 1.00 84.06 220 ASP A N 1
ATOM 1754 C CA . ASP A 1 220 ? 76.681 16.624 -91.933 1.00 84.06 220 ASP A CA 1
ATOM 1755 C C . ASP A 1 220 ? 77.626 17.747 -92.380 1.00 84.06 220 ASP A C 1
ATOM 1757 O O . ASP A 1 220 ? 78.038 17.793 -93.543 1.00 84.06 220 ASP A O 1
ATOM 1761 N N . ARG A 1 221 ? 78.008 18.653 -91.464 1.00 83.75 221 ARG A N 1
ATOM 1762 C CA . ARG A 1 221 ? 79.016 19.691 -91.740 1.00 83.75 221 ARG A CA 1
ATOM 1763 C C . ARG A 1 221 ? 80.388 19.079 -92.021 1.00 83.75 221 ARG A C 1
ATOM 1765 O O . ARG A 1 221 ? 81.003 19.455 -93.015 1.00 83.75 221 ARG A O 1
ATOM 1772 N N . SER A 1 222 ? 80.839 18.120 -91.213 1.00 80.06 222 SER A N 1
ATOM 1773 C CA . SER A 1 222 ? 82.106 17.412 -91.436 1.00 80.06 222 SER A CA 1
ATOM 1774 C C . SER A 1 222 ? 82.105 16.608 -92.740 1.00 80.06 222 SER A C 1
ATOM 1776 O O . SER A 1 222 ? 83.082 16.650 -93.478 1.00 80.06 222 SER A O 1
ATOM 1778 N N . VAL A 1 223 ? 81.001 15.939 -93.091 1.00 82.12 223 VAL A N 1
ATOM 1779 C CA . VAL A 1 223 ? 80.852 15.235 -94.378 1.00 82.12 223 VAL A CA 1
ATOM 1780 C C . VAL A 1 223 ? 80.930 16.211 -95.551 1.00 82.12 223 VAL A C 1
ATOM 1782 O O . VAL A 1 223 ? 81.557 15.901 -96.560 1.00 82.12 223 VAL A O 1
ATOM 1785 N N . ARG A 1 224 ? 80.316 17.397 -95.444 1.00 80.00 224 ARG A N 1
ATOM 1786 C CA . ARG A 1 224 ? 80.437 18.442 -96.474 1.00 80.00 224 ARG A CA 1
ATOM 1787 C C . ARG A 1 224 ? 81.872 18.959 -96.610 1.00 80.00 224 ARG A C 1
ATOM 1789 O O . ARG A 1 224 ? 82.315 19.146 -97.735 1.00 80.00 224 ARG A O 1
ATOM 1796 N N . GLN A 1 225 ? 82.583 19.161 -95.500 1.00 78.00 225 GLN A N 1
ATOM 1797 C CA . GLN A 1 225 ? 83.990 19.585 -95.507 1.00 78.00 225 GLN A CA 1
ATOM 1798 C C . GLN A 1 225 ? 84.908 18.535 -96.139 1.00 78.00 225 GLN A C 1
ATOM 1800 O O . GLN A 1 225 ? 85.651 18.868 -97.050 1.00 78.00 225 GLN A O 1
ATOM 1805 N N . LEU A 1 226 ? 84.792 17.263 -95.746 1.00 76.62 226 LEU A N 1
ATOM 1806 C CA . LEU A 1 226 ? 85.589 16.171 -96.322 1.00 76.62 226 LEU A CA 1
ATOM 1807 C C . LEU A 1 226 ? 85.325 15.967 -97.820 1.00 76.62 226 LEU A C 1
ATOM 1809 O O . LEU A 1 226 ? 86.241 15.628 -98.559 1.00 76.62 226 LEU A O 1
ATOM 1813 N N . LYS A 1 227 ? 84.085 16.183 -98.283 1.00 74.25 227 LYS A N 1
ATOM 1814 C CA . LYS A 1 227 ? 83.771 16.178 -99.721 1.00 74.25 227 LYS A CA 1
ATOM 1815 C C . LYS A 1 227 ? 84.458 17.330 -100.457 1.00 74.25 227 LYS A C 1
ATOM 1817 O O . LYS A 1 227 ? 85.032 17.093 -101.506 1.00 74.25 227 LYS A O 1
ATOM 1822 N N . ALA A 1 228 ? 84.446 18.536 -99.886 1.00 73.00 228 ALA A N 1
ATOM 1823 C CA . ALA A 1 228 ? 85.154 19.679 -100.463 1.00 73.00 228 ALA A CA 1
ATOM 1824 C C . ALA A 1 228 ? 86.681 19.463 -100.499 1.00 73.00 228 ALA A C 1
ATOM 1826 O O . ALA A 1 228 ? 87.313 19.793 -101.490 1.00 73.00 228 ALA A O 1
ATOM 1827 N N . GLU A 1 229 ? 87.265 18.844 -99.468 1.00 66.44 229 GLU A N 1
ATOM 1828 C CA . GLU A 1 229 ? 88.694 18.484 -99.440 1.00 66.44 229 GLU A CA 1
ATOM 1829 C C . GLU A 1 229 ? 89.063 17.357 -100.426 1.00 66.44 229 GLU A C 1
ATOM 1831 O O . GLU A 1 229 ? 90.195 17.311 -100.899 1.00 66.44 229 GLU A O 1
ATOM 1836 N N . GLN A 1 230 ? 88.135 16.447 -100.750 1.00 58.22 230 GLN A N 1
ATOM 1837 C CA . GLN A 1 230 ? 88.332 15.422 -101.787 1.00 58.22 230 GLN A CA 1
ATOM 1838 C C . GLN A 1 230 ? 88.221 15.970 -103.213 1.00 58.22 230 GLN A C 1
ATOM 1840 O O . GLN A 1 230 ? 88.822 15.389 -104.111 1.00 58.22 230 GLN A O 1
ATOM 1845 N N . ASP A 1 231 ? 87.471 17.054 -103.417 1.00 57.97 231 ASP A N 1
ATOM 1846 C CA . ASP A 1 231 ? 87.326 17.713 -104.720 1.00 57.97 231 ASP A CA 1
ATOM 1847 C C . ASP A 1 231 ? 88.523 18.643 -105.051 1.00 57.97 231 ASP A C 1
ATOM 1849 O O . ASP A 1 231 ? 88.711 18.997 -106.214 1.00 57.97 231 ASP A O 1
ATOM 1853 N N . ASP A 1 232 ? 89.347 19.005 -104.054 1.00 50.94 232 ASP A N 1
ATOM 1854 C CA . ASP A 1 232 ? 90.545 19.862 -104.180 1.00 50.94 232 ASP A CA 1
ATOM 1855 C C . ASP A 1 232 ? 91.882 19.079 -104.351 1.00 50.94 232 ASP A C 1
ATOM 1857 O O . ASP A 1 232 ? 92.955 19.695 -104.381 1.00 50.94 232 ASP A O 1
ATOM 1861 N N . MET A 1 233 ? 91.850 17.741 -104.491 1.00 44.94 233 MET A N 1
ATOM 1862 C CA . MET A 1 233 ? 93.001 16.887 -104.878 1.00 44.94 233 MET A CA 1
ATOM 1863 C C . MET A 1 233 ? 92.878 16.348 -106.304 1.00 44.94 233 MET A C 1
ATOM 1865 O O . MET A 1 233 ? 93.929 16.284 -106.985 1.00 44.94 233 MET A O 1
#

Organism: Haematococcus lacustris (NCBI:txid44745)

InterPro domains:
  IPR025254 CCDC113/CCDC96, coiled-coil [PF13870] (97-230)
  IPR051885 Coiled-coil domain-containing protein involved in ciliogenesis [PTHR15654] (36-232)

Sequence (233 aa):
MMRSTAEAGMVAVGRAAYCLSRRRAQGPLLVCSQLKKAGDKDIDDIKTLMEEVDMRIAETKKDTYEFKRDIIIGAENVRTGKIVAEKMIKFMEEKLRQKDTVIEKLRLKNTTIKAQINKMEQQLAHKEEMGEVLHLVDFDQLKIENQQYMEKIEERNRELLRLKLSTSRTVQVLNKLKSSLSELVALGAQVRRLIEERKADLATFDNELLAVVEQQGSADRSVRQLKAEQDDM

Radius of gyration: 62.64 Å; chains: 1; bounding box: 133×45×184 Å